Protein AF-0000000086530824 (afdb_homodimer)

Solvent-accessible surface area (backbone atoms only — not comparable to full-atom values): 17251 Å² total; per-residue (Å²): 133,84,78,76,75,80,82,61,78,69,72,79,70,53,92,46,48,50,73,39,73,63,83,86,45,44,74,63,94,61,98,63,54,51,31,36,36,53,58,36,32,34,40,35,43,78,34,44,28,52,32,58,88,67,45,45,49,40,38,45,64,45,100,85,64,48,76,46,67,39,52,45,48,24,45,50,37,23,55,51,46,51,32,54,56,33,44,76,72,76,44,45,70,87,32,35,39,33,37,42,38,38,26,46,47,66,88,44,43,62,48,36,45,56,50,51,44,75,78,35,37,48,74,34,29,11,46,32,66,40,14,32,84,69,59,100,46,90,71,50,55,54,38,36,31,40,34,29,52,57,71,64,80,72,82,122,134,84,78,75,74,80,83,68,76,76,75,79,71,58,92,50,53,50,55,37,73,62,84,86,45,46,74,63,97,56,51,29,13,51,30,20,37,49,61,38,33,36,32,36,18,50,33,43,26,53,32,58,86,68,47,45,49,41,39,44,66,46,99,85,64,50,78,47,65,37,52,44,48,25,45,50,38,23,55,50,48,52,31,53,56,32,43,75,72,77,45,42,70,88,30,35,53,34,37,43,38,39,25,49,47,70,86,44,44,63,47,34,49,57,50,51,54,74,77,44,60,96,85,42,44,51,77,46,78,47,69,28,65,36,50,90,46,91,69,50,57,53,37,38,29,39,34,28,55,56,71,63,80,72,86,122

pLDDT: mean 90.28, std 18.05, range [28.86, 98.94]

Sequence (312 aa):
MRRMPPMNEKADSNANTSSAVVQGRAQPRGKFPHAKRAGDFLFVSGTSSRRPDNSFAGAEADAMGVLNADIRAQTRAVIENIQAILQSVGADLTDLVELSAFLVDMGDFKGYNEVYAEYFGYDGPTRTTVAVHQLPHPMLRIEIKAVAYKPLASLAMRRMPPMNEKADSNANTSSAVVQGRAQPRGKFPHAKRAGDFLFVSGTSSRRPDNSFAGAEADAMGVLNADIRAQTRAVIENIQAILQSVGADLTDLVELSAFLVDMGDFKGYNEVYAEYFGYDGPTRTTVAVHQLPHPMLRIEIKAVAYKPLASLA

InterPro domains:
  IPR006175 YjgF/YER057c/UK114 family [PF01042] (27-149)
  IPR006175 YjgF/YER057c/UK114 family [PTHR11803] (26-149)
  IPR035959 RutC-like superfamily [G3DSA:3.30.1330.40] (32-152)
  IPR035959 RutC-like superfamily [SSF55298] (24-151)

Nearest PDB structures (foldseek):
  6izh-assembly1_F  TM=9.872E-01  e=4.935E-23  Pseudomonas sp.
  6izh-assembly1_E  TM=9.696E-01  e=8.084E-20  Pseudomonas sp.
  3k0t-assembly1_B  TM=8.677E-01  e=1.424E-12  Pseudomonas syringae pv. tomato
  8qoq-assembly1_A  TM=8.670E-01  e=3.884E-12  Capra hircus
  3i7t-assembly1_A  TM=8.989E-01  e=6.831E-12  Mycobacterium tuberculosis H37Rv

Secondary structure (DSSP, 8-state):
--------------TTEEEEPPTTSPPPSSS--SEEEETTEEEEEEE-SB-TTS-BTTEEE-TTS-EEE-HHHHHHHHHHHHHHHHHHTT--GGGEEEEEEEES-GGGHHHHHHHHHHH--TTS-EEEEEE-S--SSTT-SEEEEEEEE-------/--------------TTEEEE--TTSPPPSSS--SEEEETTEEEEEEE-SB-TTS-BTTEEE-TTS-EEE-HHHHHHHHHHHHHHHHHHTT--GGGEEEEEEEES-GGGHHHHHHHHHHH--TTS-EEEEEE-SB-SSTT-SEEEEEEEE-------

Organism: NCBI:txid488447

Foldseek 3Di:
DDPDPPPPPPPPPPPFKDFAADPQAAGDPDPGGQWMGGAQKIKGPWFWQQGNVRDGFQWDADPVRDIGGDLLRGLLSRQVRNQNVQVRVPHGQQQWAEKEKEFQDCVSVVSNVVNVPVRDDPSGHHYHYDYDNDDPDNRTGMIMITMGGGHDPPPD/DDPPPDPPPPPPPPPFKDFDADPQAAGDPDPGGQWMGGAQKIWGPWFWQQGNVRDGFQWDQDPVRDIGGDLLRGLLSRQVSNQVVQVRVPHGQQQWAEKEKEFQDCVCVVSNVVNVCVRDDPSGHHYDYDYDNDDPDNRTGMIMITMGGGHDDPPD

Radius of gyration: 21.5 Å; Cα contacts (8 Å, |Δi|>4): 596; chains: 2; bounding box: 62×66×72 Å

Structure (mmCIF, N/CA/C/O backbone):
data_AF-0000000086530824-model_v1
#
loop_
_entity.id
_entity.type
_entity.pdbx_description
1 polymer 'RidA family protein'
#
loop_
_atom_site.group_PDB
_atom_site.id
_atom_site.type_symbol
_atom_site.label_atom_id
_atom_site.label_alt_id
_atom_site.label_comp_id
_atom_site.label_asym_id
_atom_site.label_entity_id
_atom_site.label_seq_id
_atom_site.pdbx_PDB_ins_code
_atom_site.Cartn_x
_atom_site.Cartn_y
_atom_site.Cartn_z
_atom_site.occupancy
_atom_site.B_iso_or_equiv
_atom_site.auth_seq_id
_atom_site.auth_comp_id
_atom_site.auth_asym_id
_atom_site.auth_atom_id
_atom_site.pdbx_PDB_model_num
ATOM 1 N N . MET A 1 1 ? -23.141 42.125 -28.094 1 29.83 1 MET A N 1
ATOM 2 C CA . MET A 1 1 ? -22.297 41.781 -26.953 1 29.83 1 MET A CA 1
ATOM 3 C C . MET A 1 1 ? -22.875 40.625 -26.188 1 29.83 1 MET A C 1
ATOM 5 O O . MET A 1 1 ? -23.922 40.719 -25.547 1 29.83 1 MET A O 1
ATOM 9 N N . ARG A 1 2 ? -22.812 39.344 -26.719 1 35 2 ARG A N 1
ATOM 10 C CA . ARG A 1 2 ? -23.5 38.156 -26.219 1 35 2 ARG A CA 1
ATOM 11 C C . ARG A 1 2 ? -23.016 37.781 -24.812 1 35 2 ARG A C 1
ATOM 13 O O . ARG A 1 2 ? -21.812 37.719 -24.562 1 35 2 ARG A O 1
ATOM 20 N N . ARG A 1 3 ? -23.859 38 -23.734 1 37.41 3 ARG A N 1
ATOM 21 C CA . ARG A 1 3 ? -23.641 37.688 -22.328 1 37.41 3 ARG A CA 1
ATOM 22 C C . ARG A 1 3 ? -23.25 36.219 -22.156 1 37.41 3 ARG A C 1
ATOM 24 O O . ARG A 1 3 ? -23.891 35.344 -22.703 1 37.41 3 ARG A O 1
ATOM 31 N N . MET A 1 4 ? -21.906 35.969 -21.891 1 39.03 4 MET A N 1
ATOM 32 C CA . MET A 1 4 ? -21.438 34.625 -21.562 1 39.03 4 MET A CA 1
ATOM 33 C C . MET A 1 4 ? -22.266 34.031 -20.438 1 39.03 4 MET A C 1
ATOM 35 O O . MET A 1 4 ? -22.594 34.688 -19.453 1 39.03 4 MET A O 1
ATOM 39 N N . PRO A 1 5 ? -23.016 32.906 -20.641 1 42.59 5 PRO A N 1
ATOM 40 C CA . PRO A 1 5 ? -23.828 32.312 -19.562 1 42.59 5 PRO A CA 1
ATOM 41 C C . PRO A 1 5 ? -23.047 32.125 -18.266 1 42.59 5 PRO A C 1
ATOM 43 O O . PRO A 1 5 ? -21.828 31.938 -18.312 1 42.59 5 PRO A O 1
ATOM 46 N N . PRO A 1 6 ? -23.516 32.562 -17.062 1 36.5 6 PRO A N 1
ATOM 47 C CA . PRO A 1 6 ? -22.797 32.375 -15.789 1 36.5 6 PRO A CA 1
ATOM 48 C C . PRO A 1 6 ? -22.391 30.906 -15.555 1 36.5 6 PRO A C 1
ATOM 50 O O . PRO A 1 6 ? -23.109 29.984 -15.953 1 36.5 6 PRO A O 1
ATOM 53 N N . MET A 1 7 ? -21.094 30.5 -15.719 1 36.69 7 MET A N 1
ATOM 54 C CA . MET A 1 7 ? -20.5 29.219 -15.383 1 36.69 7 MET A CA 1
ATOM 55 C C . MET A 1 7 ? -20.922 28.766 -13.977 1 36.69 7 MET A C 1
ATOM 57 O O . MET A 1 7 ? -20.078 28.672 -13.086 1 36.69 7 MET A O 1
ATOM 61 N N . ASN A 1 8 ? -22.031 29.266 -13.43 1 36.94 8 ASN A N 1
ATOM 62 C CA . ASN A 1 8 ? -22.375 28.984 -12.039 1 36.94 8 ASN A CA 1
ATOM 63 C C . ASN A 1 8 ? -22.578 27.484 -11.805 1 36.94 8 ASN A C 1
ATOM 65 O O . ASN A 1 8 ? -23.266 27.094 -10.852 1 36.94 8 ASN A O 1
ATOM 69 N N . GLU A 1 9 ? -22.547 26.594 -12.828 1 36.75 9 GLU A N 1
ATOM 70 C CA . GLU A 1 9 ? -23 25.312 -12.32 1 36.75 9 GLU A CA 1
ATOM 71 C C . GLU A 1 9 ? -22.234 24.906 -11.062 1 36.75 9 GLU A C 1
ATOM 73 O O . GLU A 1 9 ? -21.031 24.703 -11.109 1 36.75 9 GLU A O 1
ATOM 78 N N . LYS A 1 10 ? -22.656 25.312 -9.93 1 38.94 10 LYS A N 1
ATOM 79 C CA . LYS A 1 10 ? -22.234 24.781 -8.633 1 38.94 10 LYS A CA 1
ATOM 80 C C . LYS A 1 10 ? -22.109 23.25 -8.672 1 38.94 10 LYS A C 1
ATOM 82 O O . LYS A 1 10 ? -23.078 22.562 -8.969 1 38.94 10 LYS A O 1
ATOM 87 N N . ALA A 1 11 ? -21.094 22.656 -9.109 1 42.31 11 ALA A N 1
ATOM 88 C CA . ALA A 1 11 ? -20.844 21.234 -8.93 1 42.31 11 ALA A CA 1
ATOM 89 C C . ALA A 1 11 ? -21.438 20.734 -7.613 1 42.31 11 ALA A C 1
ATOM 91 O O . ALA A 1 11 ? -21.203 21.328 -6.555 1 42.31 11 ALA A O 1
ATOM 92 N N . ASP A 1 12 ? -22.562 20.203 -7.527 1 44.12 12 ASP A N 1
ATOM 93 C CA . ASP A 1 12 ? -23.25 19.547 -6.41 1 44.12 12 ASP A CA 1
ATOM 94 C C . ASP A 1 12 ? -22.25 18.797 -5.531 1 44.12 12 ASP A C 1
ATOM 96 O O . ASP A 1 12 ? -21.703 17.766 -5.949 1 44.12 12 ASP A O 1
ATOM 100 N N . SER A 1 13 ? -21.266 19.438 -4.828 1 52.66 13 SER A N 1
ATOM 101 C CA . SER A 1 13 ? -20.453 18.844 -3.781 1 52.66 13 SER A CA 1
ATOM 102 C C . SER A 1 13 ? -21.25 17.891 -2.918 1 52.66 13 SER A C 1
ATOM 104 O O . SER A 1 13 ? -22.312 18.25 -2.389 1 52.66 13 SER A O 1
ATOM 106 N N . ASN A 1 14 ? -21.359 16.594 -3.35 1 62.06 14 ASN A N 1
ATOM 107 C CA . ASN A 1 14 ? -21.922 15.57 -2.479 1 62.06 14 ASN A CA 1
ATOM 108 C C . ASN A 1 14 ? -21.484 15.773 -1.028 1 62.06 14 ASN A C 1
ATOM 110 O O . ASN A 1 14 ? -20.297 15.977 -0.751 1 62.06 14 ASN A O 1
ATOM 114 N N . ALA A 1 15 ? -22.422 16.172 -0.214 1 69.25 15 ALA A N 1
ATOM 115 C CA . ALA A 1 15 ? -22.266 16.562 1.187 1 69.25 15 ALA A CA 1
ATOM 116 C C . ALA A 1 15 ? -21.312 15.617 1.905 1 69.25 15 ALA A C 1
ATOM 118 O O . ALA A 1 15 ? -20.781 15.953 2.969 1 69.25 15 ALA A O 1
ATOM 119 N N . ASN A 1 16 ? -20.797 14.664 1.118 1 86.25 16 ASN A N 1
ATOM 120 C CA . ASN A 1 16 ? -19.984 13.68 1.822 1 86.25 16 ASN A CA 1
ATOM 121 C C . ASN A 1 16 ? -18.562 13.633 1.277 1 86.25 16 ASN A C 1
ATOM 123 O O . ASN A 1 16 ? -17.828 12.688 1.546 1 86.25 16 ASN A O 1
ATOM 127 N N . THR A 1 17 ? -18.297 14.703 0.427 1 93.12 17 THR A N 1
ATOM 128 C CA . THR A 1 17 ? -16.922 14.805 -0.036 1 93.12 17 THR A CA 1
ATOM 129 C C . THR A 1 17 ? -16.344 16.188 0.279 1 93.12 17 THR A C 1
ATOM 131 O O . THR A 1 17 ? -17.078 17.172 0.334 1 93.12 17 THR A O 1
ATOM 134 N N . SER A 1 18 ? -15.102 16.312 0.533 1 94.31 18 SER A N 1
ATOM 135 C CA . SER A 1 18 ? -14.359 17.562 0.702 1 94.31 18 SER A CA 1
ATOM 136 C C . SER A 1 18 ? -12.875 17.375 0.399 1 94.31 18 SER A C 1
ATOM 138 O O . SER A 1 18 ?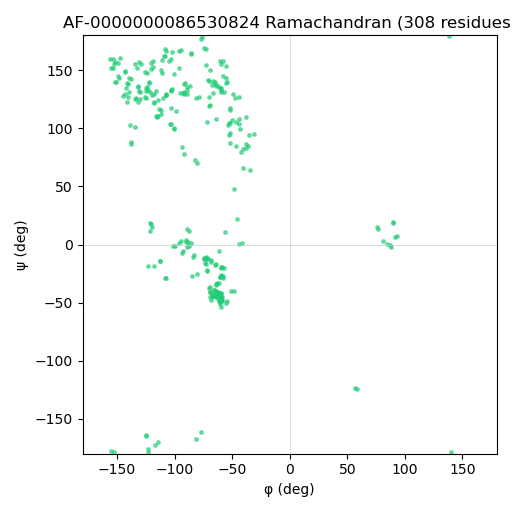 -12.359 16.25 0.475 1 94.31 18 SER A O 1
ATOM 140 N N . SER A 1 19 ? -12.219 18.391 -0.025 1 96.06 19 SER A N 1
ATOM 141 C CA . SER A 1 19 ? -10.789 18.359 -0.302 1 96.06 19 SER A CA 1
ATOM 142 C C . SER A 1 19 ? -10.039 19.391 0.558 1 96.06 19 SER A C 1
ATOM 144 O O . SER A 1 19 ? -10.633 20.359 1.022 1 96.06 19 SER A O 1
ATOM 146 N N . ALA A 1 20 ? -8.75 19.141 0.764 1 94.62 20 ALA A N 1
ATOM 147 C CA . ALA A 1 20 ? -7.957 20.031 1.6 1 94.62 20 ALA A CA 1
ATOM 148 C C . ALA A 1 20 ? -6.562 20.234 1.019 1 94.62 20 ALA A C 1
ATOM 150 O O . ALA A 1 20 ? -5.875 19.266 0.695 1 94.62 20 ALA A O 1
ATOM 151 N N . VAL A 1 21 ? -6.199 21.406 0.863 1 94.44 21 VAL A N 1
ATOM 152 C CA . VAL A 1 21 ? -4.809 21.828 0.729 1 94.44 21 VAL A CA 1
ATOM 153 C C . VAL A 1 21 ? -4.324 22.438 2.045 1 94.44 21 VAL A C 1
ATOM 155 O O . VAL A 1 21 ? -4.852 23.453 2.494 1 94.44 21 VAL A O 1
ATOM 158 N N . VAL A 1 22 ? -3.377 21.859 2.652 1 94.31 22 VAL A N 1
ATOM 159 C CA . VAL A 1 22 ? -3.068 22.125 4.055 1 94.31 22 VAL A CA 1
ATOM 160 C C . VAL A 1 22 ? -2.029 23.234 4.16 1 94.31 22 VAL A C 1
ATOM 162 O O . VAL A 1 22 ? -0.964 23.156 3.545 1 94.31 22 VAL A O 1
ATOM 165 N N . GLN A 1 23 ? -2.332 24.172 4.961 1 91 23 GLN A N 1
ATOM 166 C CA . GLN A 1 23 ? -1.404 25.281 5.199 1 91 23 GLN A CA 1
ATOM 167 C C . GLN A 1 23 ? -0.201 24.812 6.016 1 91 23 GLN A C 1
ATOM 169 O O . GLN A 1 23 ? -0.333 23.969 6.898 1 91 23 GLN A O 1
ATOM 174 N N . GLY A 1 24 ? 1.005 25.312 5.703 1 91.88 24 GLY A N 1
ATOM 175 C CA . GLY A 1 24 ? 2.203 24.969 6.457 1 91.88 24 GLY A CA 1
ATOM 176 C C . GLY A 1 24 ? 2.893 23.719 5.945 1 91.88 24 GLY A C 1
ATOM 177 O O . GLY A 1 24 ? 3.902 23.297 6.504 1 91.88 24 GLY A O 1
ATOM 178 N N . ARG A 1 25 ? 2.271 23.172 4.961 1 93.38 25 ARG A N 1
ATOM 179 C CA . ARG A 1 25 ? 2.906 22.047 4.277 1 93.38 25 ARG A CA 1
ATOM 180 C C . ARG A 1 25 ? 3.369 22.453 2.879 1 93.38 25 ARG A C 1
ATOM 182 O O . ARG A 1 25 ? 2.928 23.484 2.346 1 93.38 25 ARG A O 1
ATOM 189 N N . ALA A 1 26 ? 4.277 21.625 2.324 1 92.69 26 ALA A N 1
ATOM 190 C CA . ALA A 1 26 ? 4.699 21.906 0.952 1 92.69 26 ALA A CA 1
ATOM 191 C C . ALA A 1 26 ? 3.512 21.859 -0.004 1 92.69 26 ALA A C 1
ATOM 193 O O . ALA A 1 26 ? 2.711 20.922 0.03 1 92.69 26 ALA A O 1
ATOM 194 N N . GLN A 1 27 ? 3.396 22.812 -0.775 1 91.69 27 GLN A N 1
ATOM 195 C CA . GLN A 1 27 ? 2.34 22.828 -1.78 1 91.69 27 GLN A CA 1
ATOM 196 C C . GLN A 1 27 ? 2.506 21.672 -2.773 1 91.69 27 GLN A C 1
ATOM 198 O O . GLN A 1 27 ? 3.615 21.422 -3.244 1 91.69 27 GLN A O 1
ATOM 203 N N . PRO A 1 28 ? 1.441 21.031 -3.098 1 93.5 28 PRO A N 1
ATOM 204 C CA . PRO A 1 28 ? 1.562 19.969 -4.102 1 93.5 28 PRO A CA 1
ATOM 205 C C . PRO A 1 28 ? 2.139 20.484 -5.422 1 93.5 28 PRO A C 1
ATOM 207 O O . PRO A 1 28 ? 1.862 21.609 -5.832 1 93.5 28 PRO A O 1
ATOM 210 N N . ARG A 1 29 ? 2.932 19.609 -6.047 1 91 29 ARG A N 1
ATOM 211 C CA . ARG A 1 29 ? 3.5 19.922 -7.352 1 91 29 ARG A CA 1
ATOM 212 C C . ARG A 1 29 ? 2.498 19.641 -8.469 1 91 29 ARG A C 1
ATOM 214 O O . ARG A 1 29 ? 2.68 18.703 -9.25 1 91 29 ARG A O 1
ATOM 221 N N . GLY A 1 30 ? 1.472 20.359 -8.703 1 93.31 30 GLY A N 1
ATOM 222 C CA . GLY A 1 30 ? 0.339 20.266 -9.609 1 93.31 30 GLY A CA 1
ATOM 223 C C . GLY A 1 30 ? -0.978 20.656 -8.961 1 93.31 30 GLY A C 1
ATOM 224 O O . GLY A 1 30 ? -1.009 21.062 -7.801 1 93.31 30 GLY A O 1
ATOM 225 N N . LYS A 1 31 ? -2.059 20.625 -9.641 1 96.38 31 LYS A N 1
ATOM 226 C CA . LYS A 1 31 ? -3.375 21.047 -9.156 1 96.38 31 LYS A CA 1
ATOM 227 C C . LYS A 1 31 ? -4.137 19.859 -8.562 1 96.38 31 LYS A C 1
ATOM 229 O O . LYS A 1 31 ? -5.051 19.328 -9.195 1 96.38 31 LYS A O 1
ATOM 234 N N . PHE A 1 32 ? -3.807 19.484 -7.402 1 97.62 32 PHE A N 1
ATOM 235 C CA . PHE A 1 32 ? -4.477 18.453 -6.629 1 97.62 32 PHE A CA 1
ATOM 236 C C . PHE A 1 32 ? -4.41 18.766 -5.137 1 97.62 32 PHE A C 1
ATOM 238 O O . PHE A 1 32 ? -3.57 19.547 -4.699 1 97.62 32 PHE A O 1
ATOM 245 N N . PRO A 1 33 ? -5.277 18.172 -4.355 1 98.44 33 PRO A N 1
ATOM 246 C CA . PRO A 1 33 ? -5.266 18.406 -2.91 1 98.44 33 PRO A CA 1
ATOM 247 C C . PRO A 1 33 ? -4.293 17.5 -2.172 1 98.44 33 PRO A C 1
ATOM 249 O O . PRO A 1 33 ? -3.852 16.484 -2.723 1 98.44 33 PRO A O 1
ATOM 252 N N . HIS A 1 34 ? -3.963 17.828 -0.962 1 98.56 34 HIS A N 1
ATOM 253 C CA . HIS A 1 34 ? -3.23 16.938 -0.074 1 98.56 34 HIS A CA 1
ATOM 254 C C . HIS A 1 34 ? -4.09 15.75 0.344 1 98.56 34 HIS A C 1
ATOM 256 O O . HIS A 1 34 ? -3.598 14.617 0.432 1 98.56 34 HIS A O 1
ATOM 262 N N . ALA A 1 35 ? -5.379 16.047 0.623 1 98.56 35 ALA A N 1
ATOM 263 C CA . ALA A 1 35 ? -6.297 15.016 1.089 1 98.56 35 ALA A CA 1
ATOM 264 C C . ALA A 1 35 ? -7.695 15.227 0.523 1 98.56 35 ALA A C 1
ATOM 266 O O . ALA A 1 35 ? -8.102 16.359 0.269 1 98.56 35 ALA A O 1
ATOM 267 N N . LYS A 1 36 ? -8.43 14.148 0.292 1 98.38 36 LYS A N 1
ATOM 268 C CA . LYS A 1 36 ? -9.828 14.148 -0.135 1 98.38 36 LYS A CA 1
ATOM 269 C C . LYS A 1 36 ? -10.672 13.227 0.744 1 98.38 36 LYS A C 1
ATOM 271 O O . LYS A 1 36 ? -10.32 12.062 0.938 1 98.38 36 LYS A O 1
ATOM 276 N N . ARG A 1 37 ? -11.719 13.773 1.301 1 97.5 37 ARG A N 1
ATOM 277 C CA . ARG A 1 37 ? -12.688 12.953 2.021 1 97.5 37 ARG A CA 1
ATOM 278 C C . ARG A 1 37 ? -13.773 12.438 1.083 1 97.5 37 ARG A C 1
ATOM 280 O O . ARG A 1 37 ? -14.281 13.18 0.237 1 97.5 37 ARG A O 1
ATOM 287 N N . ALA A 1 38 ? -14.094 11.242 1.185 1 96.88 38 ALA A N 1
ATOM 288 C CA . ALA A 1 38 ? -15.25 10.609 0.557 1 96.88 38 ALA A CA 1
ATOM 289 C C . ALA A 1 38 ? -15.992 9.711 1.547 1 96.88 38 ALA A C 1
ATOM 291 O O . ALA A 1 38 ? -15.57 8.578 1.799 1 96.88 38 ALA A O 1
ATOM 292 N N . GLY A 1 39 ? -17.047 10.258 2.021 1 95.38 39 GLY A N 1
ATOM 293 C CA . GLY A 1 39 ? -17.719 9.547 3.109 1 95.38 39 GLY A CA 1
ATOM 294 C C . GLY A 1 39 ? -16.812 9.328 4.309 1 95.38 39 GLY A C 1
ATOM 295 O O . GLY A 1 39 ? -16.219 10.281 4.824 1 95.38 39 GLY A O 1
ATOM 296 N N . ASP A 1 40 ? -16.688 8.039 4.691 1 96 40 ASP A N 1
AT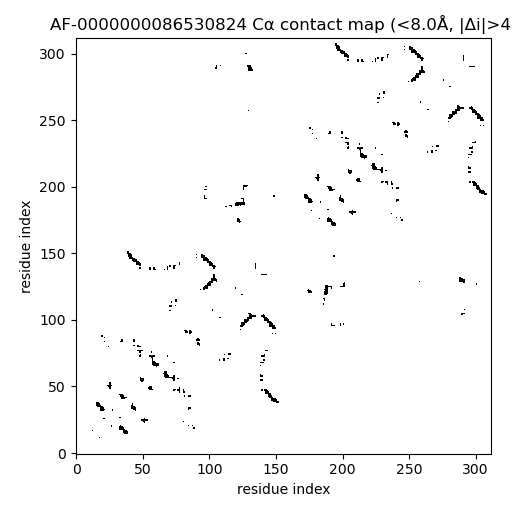OM 297 C CA . ASP A 1 40 ? -15.938 7.688 5.898 1 96 40 ASP A CA 1
ATOM 298 C C . ASP A 1 40 ? -14.445 7.547 5.605 1 96 40 ASP A C 1
ATOM 300 O O . ASP A 1 40 ? -13.648 7.312 6.516 1 96 40 ASP A O 1
ATOM 304 N N . PHE A 1 41 ? -14.086 7.777 4.359 1 98 41 PHE A N 1
ATOM 305 C CA . PHE A 1 41 ? -12.695 7.551 3.98 1 98 41 PHE A CA 1
ATOM 306 C C . PHE A 1 41 ? -12 8.867 3.672 1 98 41 PHE A C 1
ATOM 308 O O . PHE A 1 41 ? -12.641 9.828 3.24 1 98 41 PHE A O 1
ATOM 315 N N . LEU A 1 42 ? -10.766 8.938 3.953 1 98.38 42 LEU A N 1
ATOM 316 C CA . LEU A 1 42 ? -9.844 10 3.557 1 98.38 42 LEU A CA 1
ATOM 317 C C . LEU A 1 42 ? -8.727 9.445 2.674 1 98.38 42 LEU A C 1
ATOM 319 O O . LEU A 1 42 ? -8.094 8.445 3.018 1 98.38 42 LEU A O 1
ATOM 323 N N . PHE A 1 43 ? -8.508 10.047 1.586 1 98.81 43 PHE A N 1
ATOM 324 C CA . PHE A 1 43 ? -7.434 9.711 0.663 1 98.81 43 PHE A CA 1
ATOM 325 C C . PHE A 1 43 ? -6.34 10.766 0.695 1 98.81 43 PHE A C 1
ATOM 327 O O . PHE A 1 43 ? -6.617 11.961 0.587 1 98.81 43 PHE A O 1
ATOM 334 N N . VAL A 1 44 ? -5.109 10.328 0.875 1 98.81 44 VAL A N 1
ATOM 335 C CA . VAL A 1 44 ? -3.971 11.234 0.974 1 98.81 44 VAL A CA 1
ATOM 336 C C . VAL A 1 44 ? -3.094 11.102 -0.269 1 98.81 44 VAL A C 1
ATOM 338 O O . VAL A 1 44 ? -2.703 9.992 -0.644 1 98.81 44 VAL A O 1
ATOM 341 N N . SER A 1 45 ? -2.836 12.164 -0.9 1 98.81 45 SER A N 1
ATOM 342 C CA . SE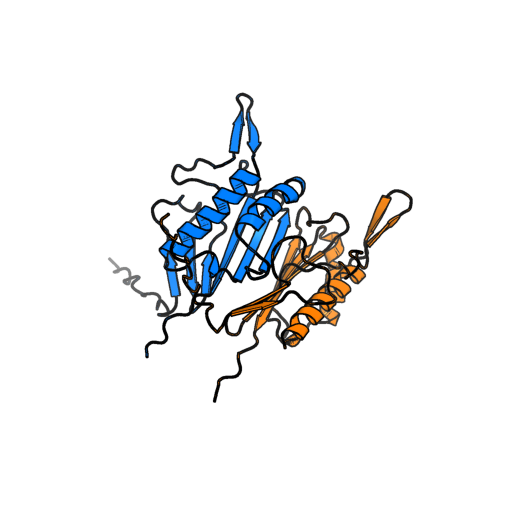R A 1 45 ? -1.983 12.18 -2.086 1 98.81 45 SER A CA 1
ATOM 343 C C . SER A 1 45 ? -0.587 11.656 -1.77 1 98.81 45 SER A C 1
ATOM 345 O O . SER A 1 45 ? -0.166 11.656 -0.611 1 98.81 45 SER A O 1
ATOM 347 N N . GLY A 1 46 ? 0.105 11.125 -2.871 1 98.75 46 GLY A N 1
ATOM 348 C CA . GLY A 1 46 ? 1.516 10.836 -2.67 1 98.75 46 GLY A CA 1
ATOM 349 C C . GLY A 1 46 ? 2.254 11.938 -1.933 1 98.75 46 GLY A C 1
ATOM 350 O O . GLY A 1 46 ? 2.199 13.102 -2.33 1 98.75 46 GLY A O 1
ATOM 351 N N . THR A 1 47 ? 2.914 11.594 -0.898 1 98.62 47 THR A N 1
ATOM 352 C CA . THR A 1 47 ? 3.572 12.531 0.003 1 98.62 47 THR A CA 1
ATOM 353 C C . THR A 1 47 ? 5.059 12.211 0.129 1 98.62 47 THR A C 1
ATOM 355 O O . THR A 1 47 ? 5.438 11.047 0.247 1 98.62 47 THR A O 1
ATOM 358 N N . SER A 1 48 ? 5.852 13.227 0.074 1 98.44 48 SER A N 1
ATOM 359 C CA . SER A 1 48 ? 7.301 13.086 0.162 1 98.44 48 SER A CA 1
ATOM 360 C C . SER A 1 48 ? 7.852 13.781 1.399 1 98.44 48 SER A C 1
ATOM 362 O O . SER A 1 48 ? 7.09 14.227 2.26 1 98.44 48 SER A O 1
ATOM 364 N N . SER A 1 49 ? 9.227 13.828 1.448 1 98.56 49 SER A N 1
ATOM 365 C CA . SER A 1 49 ? 9.898 14.445 2.588 1 98.56 49 SER A CA 1
ATOM 366 C C . SER A 1 49 ? 10.07 15.945 2.381 1 98.56 49 SER A C 1
ATOM 368 O O . SER A 1 49 ? 10.82 16.594 3.115 1 98.56 49 SER A O 1
ATOM 370 N N . ARG A 1 50 ? 9.406 16.438 1.385 1 97.25 50 ARG A N 1
ATOM 371 C CA . ARG A 1 50 ? 9.531 17.859 1.082 1 97.25 50 ARG A CA 1
ATOM 372 C C . ARG A 1 50 ? 8.977 18.719 2.223 1 97.25 50 ARG A C 1
ATOM 374 O O . ARG A 1 50 ? 7.918 18.422 2.773 1 97.25 50 ARG A O 1
ATOM 381 N N . ARG A 1 51 ? 9.688 19.75 2.521 1 96.19 51 ARG A N 1
ATOM 382 C CA . ARG A 1 51 ? 9.328 20.688 3.584 1 96.19 51 ARG A CA 1
ATOM 383 C C . ARG A 1 51 ? 8.547 21.875 3.027 1 96.19 51 ARG A C 1
ATOM 385 O O . ARG A 1 51 ? 8.508 22.078 1.812 1 96.19 51 ARG A O 1
ATOM 392 N N . PRO A 1 52 ? 8 22.578 3.928 1 94.69 52 PRO A N 1
ATOM 393 C CA . PRO A 1 52 ? 7.254 23.75 3.461 1 94.69 52 PRO A CA 1
ATOM 394 C C . PRO A 1 52 ? 8.117 24.719 2.65 1 94.69 52 PRO A C 1
ATOM 396 O O . PRO A 1 52 ? 7.609 25.406 1.761 1 94.69 52 PRO A O 1
ATOM 399 N N . ASP A 1 53 ? 9.383 24.797 2.877 1 94.81 53 ASP A N 1
ATOM 400 C CA . ASP A 1 53 ? 10.273 25.703 2.15 1 94.81 53 ASP A CA 1
ATOM 401 C C . ASP A 1 53 ? 10.812 25.031 0.884 1 94.81 53 ASP A C 1
ATOM 403 O O . ASP A 1 53 ? 11.734 25.562 0.251 1 94.81 53 ASP A O 1
ATOM 407 N N . ASN A 1 54 ? 10.367 23.797 0.642 1 93.75 54 ASN A N 1
ATOM 408 C CA . ASN A 1 54 ? 10.625 23.031 -0.569 1 93.75 54 ASN A CA 1
ATOM 409 C C . ASN A 1 54 ? 11.969 22.312 -0.504 1 93.75 54 ASN A C 1
ATOM 411 O O . ASN A 1 54 ? 12.391 21.688 -1.472 1 93.75 54 ASN A O 1
ATOM 415 N N . SER A 1 55 ? 12.633 22.5 0.63 1 95.06 55 SER A N 1
ATOM 416 C CA . SER A 1 55 ? 13.766 21.609 0.847 1 95.06 55 SER A CA 1
ATOM 417 C C . SER A 1 55 ? 13.289 20.188 1.181 1 95.06 55 SER A C 1
ATOM 419 O O . SER A 1 55 ? 12.094 19.969 1.385 1 95.06 55 SER A O 1
ATOM 421 N N . PHE A 1 56 ? 14.234 19.266 1.161 1 96.62 56 PHE A N 1
ATOM 422 C CA . PHE A 1 56 ? 13.875 17.875 1.412 1 96.62 56 PHE A CA 1
ATOM 423 C C . PHE A 1 56 ? 14.578 17.359 2.658 1 96.62 56 PHE A C 1
ATOM 425 O O . PHE A 1 56 ? 15.812 17.391 2.748 1 96.62 56 PHE A O 1
ATOM 432 N N . ALA A 1 57 ? 13.812 16.891 3.6 1 97.88 57 ALA A N 1
ATOM 433 C CA . ALA A 1 57 ? 14.406 16.219 4.758 1 97.88 57 ALA A CA 1
ATOM 434 C C . ALA A 1 57 ? 15.188 14.984 4.336 1 97.88 57 ALA A C 1
ATOM 436 O O . ALA A 1 57 ? 14.727 14.203 3.498 1 97.88 57 ALA A O 1
ATOM 437 N N . GLY A 1 58 ? 16.359 14.828 4.863 1 97.62 58 GLY A N 1
ATOM 438 C CA . GLY A 1 58 ? 17.156 13.625 4.625 1 97.62 58 GLY A CA 1
ATOM 439 C C . GLY A 1 58 ? 17.812 13.609 3.26 1 97.62 58 GLY A C 1
ATOM 440 O O . GLY A 1 58 ? 18.156 12.547 2.744 1 97.62 58 GLY A O 1
ATOM 441 N N . ALA A 1 59 ? 17.828 14.68 2.613 1 95.56 59 ALA A N 1
ATOM 442 C CA . ALA A 1 59 ? 18.484 14.758 1.312 1 95.56 59 ALA A CA 1
ATOM 443 C C . ALA A 1 59 ? 19.359 16 1.215 1 95.56 59 ALA A C 1
ATOM 445 O O . ALA A 1 59 ? 18.906 17.109 1.496 1 95.56 59 ALA A O 1
ATOM 446 N N . GLU A 1 60 ? 20.578 15.773 0.874 1 91 60 GLU A N 1
ATOM 447 C CA . GLU A 1 60 ? 21.516 16.859 0.632 1 91 60 GLU A CA 1
ATOM 448 C C . GLU A 1 60 ? 22.438 16.547 -0.54 1 91 60 GLU A C 1
ATOM 450 O O . GLU A 1 60 ? 22.766 15.383 -0.787 1 91 60 GLU A O 1
ATOM 455 N N . ALA A 1 61 ? 22.641 17.547 -1.299 1 85 61 ALA A N 1
ATOM 456 C CA . ALA A 1 61 ? 23.672 17.406 -2.324 1 85 61 ALA A CA 1
ATOM 457 C C . ALA A 1 61 ? 25.016 17.906 -1.824 1 85 61 ALA A C 1
ATOM 459 O O . ALA A 1 61 ? 25.094 18.953 -1.181 1 85 61 ALA A O 1
ATOM 460 N N . ASP A 1 62 ? 25.984 17.031 -2.035 1 82.69 62 ASP A N 1
ATOM 461 C CA . ASP A 1 62 ? 27.297 17.5 -1.61 1 82.69 62 ASP A CA 1
ATOM 462 C C . ASP A 1 62 ? 27.859 18.516 -2.604 1 82.69 62 ASP A C 1
ATOM 464 O O . ASP A 1 62 ? 27.188 18.906 -3.557 1 82.69 62 ASP A O 1
ATOM 468 N N . ALA A 1 63 ? 29.062 19 -2.246 1 86.19 63 ALA A N 1
ATOM 469 C CA . ALA A 1 63 ? 29.688 20.047 -3.027 1 86.19 63 ALA A CA 1
ATOM 470 C C . ALA A 1 63 ? 29.906 19.609 -4.473 1 86.19 63 ALA A C 1
ATOM 472 O O . ALA A 1 63 ? 30.031 20.453 -5.371 1 86.19 63 ALA A O 1
ATOM 473 N N . MET A 1 64 ? 29.891 18.312 -4.75 1 89.5 64 MET A N 1
ATOM 474 C CA . MET A 1 64 ? 30.125 17.766 -6.086 1 89.5 64 MET A CA 1
ATOM 475 C C . MET A 1 64 ? 28.812 17.375 -6.758 1 89.5 64 MET A C 1
ATOM 477 O O . MET A 1 64 ? 28.812 16.859 -7.875 1 89.5 64 MET A O 1
ATOM 481 N N . GLY A 1 65 ? 27.734 17.531 -6.109 1 82.75 65 GLY A N 1
ATOM 482 C CA . GLY A 1 65 ? 26.422 17.266 -6.699 1 82.75 65 GLY A CA 1
ATOM 483 C C . GLY A 1 65 ? 25.938 15.844 -6.438 1 82.75 65 GLY A C 1
ATOM 484 O O . GLY A 1 65 ? 24.938 15.414 -7.023 1 82.75 65 GLY A O 1
ATOM 485 N N . VAL A 1 66 ? 26.734 15.172 -5.598 1 83.75 66 VAL A N 1
ATOM 486 C CA . VAL A 1 66 ? 26.344 13.805 -5.277 1 83.75 66 VAL A CA 1
ATOM 487 C C . VAL A 1 66 ? 25.266 13.812 -4.191 1 83.75 66 VAL A C 1
ATOM 489 O O . VAL A 1 66 ? 25.422 14.453 -3.15 1 83.75 66 VAL A O 1
ATOM 492 N N . LEU A 1 67 ? 24.156 13.125 -4.547 1 85.5 67 LEU A N 1
ATOM 493 C CA . LEU A 1 67 ? 23.047 13.055 -3.602 1 85.5 67 LEU A CA 1
ATOM 494 C C . LEU A 1 67 ? 23.406 12.203 -2.393 1 85.5 67 LEU A C 1
ATOM 496 O O . LEU A 1 67 ? 23.875 11.07 -2.547 1 85.5 67 LEU A O 1
ATOM 500 N N . ASN A 1 68 ? 23.344 12.828 -1.268 1 90.94 68 ASN A N 1
ATOM 501 C CA . ASN A 1 68 ? 23.344 12.094 -0.004 1 90.94 68 ASN A CA 1
ATOM 502 C C . ASN A 1 68 ? 21.938 11.977 0.572 1 90.94 68 ASN A C 1
ATOM 504 O O . ASN A 1 68 ? 21.406 12.945 1.122 1 90.94 68 ASN A O 1
ATOM 508 N N . ALA A 1 69 ? 21.406 10.828 0.343 1 94.19 69 ALA A N 1
ATOM 509 C CA . ALA A 1 69 ? 20.047 10.602 0.8 1 94.19 69 ALA A CA 1
ATOM 510 C C . ALA A 1 69 ? 20.016 9.656 1.995 1 94.19 69 ALA A C 1
ATOM 512 O O . ALA A 1 69 ? 20.672 8.609 1.987 1 94.19 69 ALA A O 1
ATOM 513 N N . ASP A 1 70 ? 19.359 10.031 3.033 1 97.62 70 ASP A N 1
ATOM 514 C CA . ASP A 1 70 ? 19.125 9.242 4.238 1 97.62 70 ASP A CA 1
ATOM 515 C C . ASP A 1 70 ? 17.703 8.703 4.277 1 97.62 70 ASP A C 1
ATOM 517 O O . ASP A 1 70 ? 16.766 9.414 4.641 1 97.62 70 ASP A O 1
ATOM 521 N N . ILE A 1 71 ? 17.531 7.383 3.969 1 98.62 71 ILE A N 1
ATOM 522 C CA . ILE A 1 71 ? 16.219 6.762 3.848 1 98.62 71 ILE A CA 1
ATOM 523 C C . ILE A 1 71 ? 15.492 6.812 5.195 1 98.62 71 ILE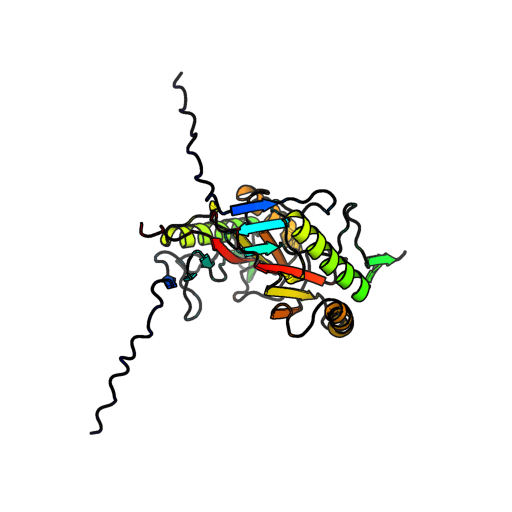 A C 1
ATOM 525 O O . ILE A 1 71 ? 14.273 6.953 5.246 1 98.62 71 ILE A O 1
ATOM 529 N N . ARG A 1 72 ? 16.188 6.723 6.273 1 98.81 72 ARG A N 1
ATOM 530 C CA . ARG A 1 72 ? 15.555 6.773 7.594 1 98.81 72 ARG A CA 1
ATOM 531 C C . ARG A 1 72 ? 14.977 8.156 7.871 1 98.81 72 ARG A C 1
ATOM 533 O O . ARG A 1 72 ? 13.828 8.273 8.32 1 98.81 72 ARG A O 1
ATOM 540 N N . ALA A 1 73 ? 15.766 9.125 7.543 1 98.81 73 ALA A N 1
ATOM 541 C CA . ALA A 1 73 ? 15.297 10.5 7.727 1 98.81 73 ALA A CA 1
ATOM 542 C C . ALA A 1 73 ? 14.125 10.805 6.801 1 98.81 73 ALA A C 1
ATOM 544 O O . ALA A 1 73 ? 13.141 11.43 7.215 1 98.81 73 ALA A O 1
ATOM 545 N N . GLN A 1 74 ? 14.227 10.406 5.559 1 98.81 74 GLN A N 1
ATOM 546 C CA . GLN A 1 74 ? 13.133 10.664 4.621 1 98.81 74 GLN A CA 1
ATOM 547 C C . GLN A 1 74 ? 11.867 9.93 5.035 1 98.81 74 GLN A C 1
ATOM 549 O O . GLN A 1 74 ? 10.773 10.484 4.977 1 98.81 74 GLN A O 1
ATOM 554 N N . THR A 1 75 ? 12 8.672 5.469 1 98.88 75 THR A N 1
ATOM 555 C CA . THR A 1 75 ? 10.836 7.902 5.891 1 98.88 75 THR A CA 1
ATOM 556 C C . THR A 1 75 ? 10.125 8.586 7.055 1 98.88 75 THR A C 1
ATOM 558 O O . THR A 1 75 ? 8.906 8.758 7.035 1 98.88 75 THR A O 1
ATOM 561 N N . ARG A 1 76 ? 10.898 9.023 8.039 1 98.88 76 ARG A N 1
ATOM 562 C CA . ARG A 1 76 ? 10.328 9.711 9.195 1 98.88 76 ARG A CA 1
ATOM 563 C C . ARG A 1 76 ? 9.578 10.969 8.773 1 98.88 76 ARG A C 1
ATOM 565 O O . ARG A 1 76 ? 8.438 11.188 9.195 1 98.88 76 ARG A O 1
ATOM 572 N N . ALA A 1 77 ? 10.195 11.703 7.93 1 98.75 77 ALA A N 1
ATOM 573 C CA . ALA A 1 77 ? 9.586 12.945 7.469 1 98.75 77 ALA A CA 1
ATOM 574 C C . ALA A 1 77 ? 8.297 12.672 6.703 1 98.75 77 ALA A C 1
ATOM 576 O O . ALA A 1 77 ? 7.305 13.391 6.867 1 98.75 77 ALA A O 1
ATOM 577 N N . VAL A 1 78 ? 8.258 11.695 5.793 1 98.88 78 VAL A N 1
ATOM 578 C CA . VAL A 1 78 ? 7.078 11.367 4.996 1 98.88 78 VAL A CA 1
ATOM 579 C C . VAL A 1 78 ? 5.926 10.984 5.922 1 98.88 78 VAL A C 1
ATOM 581 O O . VAL A 1 78 ? 4.801 11.469 5.75 1 98.88 78 VAL A O 1
ATOM 584 N N . ILE A 1 79 ? 6.203 10.102 6.922 1 98.88 79 ILE A N 1
ATOM 585 C CA . ILE A 1 79 ? 5.152 9.641 7.824 1 98.88 79 ILE A CA 1
ATOM 586 C C . ILE A 1 79 ? 4.645 10.82 8.664 1 98.88 79 ILE A C 1
ATOM 588 O O . ILE A 1 79 ? 3.438 10.977 8.852 1 98.88 79 ILE A O 1
ATOM 592 N N . GLU A 1 80 ? 5.516 11.688 9.102 1 98.75 80 GLU A N 1
ATOM 593 C CA . GLU A 1 80 ? 5.125 12.852 9.891 1 98.75 80 GLU A CA 1
ATOM 594 C C . GLU A 1 80 ? 4.348 13.859 9.047 1 98.75 80 GLU A C 1
ATOM 596 O O . GLU A 1 80 ? 3.436 14.516 9.539 1 98.75 80 GLU A O 1
ATOM 601 N N . ASN A 1 81 ? 4.73 14.008 7.785 1 98.62 81 ASN A N 1
ATOM 602 C CA . ASN A 1 81 ? 3.951 14.852 6.883 1 98.62 81 ASN A CA 1
ATOM 603 C C . ASN A 1 81 ? 2.539 14.305 6.691 1 98.62 81 ASN A C 1
ATOM 605 O O . ASN A 1 81 ? 1.569 15.07 6.695 1 98.62 81 ASN A O 1
ATOM 609 N N . ILE A 1 82 ? 2.416 13.016 6.488 1 98.75 82 ILE A N 1
ATOM 610 C CA . ILE A 1 82 ? 1.108 12.375 6.359 1 98.75 82 ILE A CA 1
ATOM 611 C C . ILE A 1 82 ? 0.299 12.602 7.637 1 98.75 82 ILE A C 1
ATOM 613 O O . ILE A 1 82 ? -0.895 12.906 7.574 1 98.75 82 ILE A O 1
ATOM 617 N N . GLN A 1 83 ? 0.953 12.484 8.781 1 98.75 83 GLN A N 1
ATOM 618 C CA . GLN A 1 83 ? 0.29 12.727 10.062 1 98.75 83 GLN A CA 1
ATOM 619 C C . GLN A 1 83 ? -0.274 14.141 10.133 1 98.75 83 GLN A C 1
ATOM 621 O O . GLN A 1 83 ? -1.437 14.336 10.492 1 98.75 83 GLN A O 1
ATOM 626 N N . ALA A 1 84 ? 0.558 15.102 9.773 1 98.44 84 ALA A N 1
ATOM 627 C CA . ALA A 1 84 ? 0.129 16.5 9.812 1 98.44 84 ALA A CA 1
ATOM 628 C C . ALA A 1 84 ? -1.048 16.734 8.867 1 98.44 84 ALA A C 1
ATOM 630 O O . ALA A 1 84 ? -1.986 17.453 9.203 1 98.44 84 ALA A O 1
ATOM 631 N N . ILE A 1 85 ? -1.017 16.156 7.68 1 98.31 85 ILE A N 1
ATOM 632 C CA . ILE A 1 85 ? -2.105 16.266 6.715 1 98.31 85 ILE A CA 1
ATOM 633 C C . ILE A 1 85 ? -3.385 15.68 7.309 1 98.31 85 ILE A C 1
ATOM 635 O O . ILE A 1 85 ? -4.441 16.312 7.266 1 98.31 85 ILE A O 1
ATOM 639 N N . LEU A 1 86 ? -3.307 14.484 7.852 1 98.5 86 LEU A N 1
ATOM 640 C CA . LEU A 1 86 ? -4.465 13.836 8.453 1 98.5 86 LEU A CA 1
ATOM 641 C C . LEU A 1 86 ? -5.031 14.672 9.594 1 98.5 86 LEU A C 1
ATOM 643 O O . LEU A 1 86 ? -6.25 14.852 9.695 1 98.5 86 LEU A O 1
ATOM 647 N N . GLN A 1 87 ? -4.172 15.164 10.43 1 98.25 87 GLN A N 1
ATOM 648 C CA . GLN A 1 87 ? -4.598 15.953 11.578 1 98.25 87 GLN A CA 1
ATOM 649 C C . GLN A 1 87 ? -5.328 17.219 11.133 1 98.25 87 GLN A C 1
ATOM 651 O O . GLN A 1 87 ? -6.258 17.672 11.805 1 98.25 87 GLN A O 1
ATOM 656 N N . SER A 1 88 ? -4.977 17.797 10.055 1 97.31 88 SER A N 1
ATOM 657 C CA . SER A 1 88 ? -5.609 19 9.539 1 97.31 88 SER A CA 1
ATOM 658 C C . SER A 1 88 ? -7.059 18.75 9.148 1 97.31 88 SER A C 1
ATOM 660 O O . SER A 1 88 ? -7.844 19.688 9 1 97.31 88 SER A O 1
ATOM 662 N N . VAL A 1 89 ? -7.402 17.516 8.984 1 96.38 89 VAL A N 1
ATOM 663 C CA . VAL A 1 89 ? -8.766 17.188 8.586 1 96.38 89 VAL A CA 1
ATOM 664 C C . VAL A 1 89 ? -9.414 16.297 9.641 1 96.38 89 VAL A C 1
ATOM 666 O O . VAL A 1 89 ? -10.336 15.539 9.336 1 96.38 89 VAL A O 1
ATOM 669 N N . GLY A 1 90 ? -8.859 16.266 10.805 1 96.25 90 GLY A N 1
ATOM 670 C CA . GLY A 1 90 ? -9.508 15.672 11.969 1 96.25 90 GLY A CA 1
ATOM 671 C C . GLY A 1 90 ? -9.195 14.203 12.125 1 96.25 90 GLY A C 1
ATOM 672 O O . GLY A 1 90 ? -9.938 13.469 12.781 1 96.25 90 GLY A O 1
ATOM 673 N N . ALA A 1 91 ? -8.172 13.727 11.523 1 97.75 91 ALA A N 1
ATOM 674 C CA . ALA A 1 91 ? -7.738 12.336 11.641 1 97.75 91 ALA A CA 1
ATOM 675 C C . ALA A 1 91 ? -6.297 12.25 12.133 1 97.75 91 ALA A C 1
ATOM 677 O O . ALA A 1 91 ? -5.711 13.258 12.547 1 97.75 91 ALA A O 1
ATOM 678 N N . ASP A 1 92 ? -5.793 11 12.25 1 98.56 92 ASP A N 1
ATOM 679 C CA . ASP A 1 92 ? -4.422 10.766 12.688 1 98.56 92 ASP A CA 1
ATOM 680 C C . ASP A 1 92 ? -3.887 9.453 12.125 1 98.56 92 ASP A C 1
ATOM 682 O O . ASP A 1 92 ? -4.578 8.766 11.367 1 98.56 92 ASP A O 1
ATOM 686 N N . LEU A 1 93 ? -2.645 9.102 12.484 1 98.75 93 LEU A N 1
ATOM 687 C CA . LEU A 1 93 ? -2.014 7.895 11.969 1 98.75 93 LEU A CA 1
ATOM 688 C C . LEU A 1 93 ? -2.814 6.656 12.359 1 98.75 93 LEU A C 1
ATOM 690 O O . LEU A 1 93 ? -2.855 5.676 11.609 1 98.75 93 LEU A O 1
ATOM 694 N N . THR A 1 94 ? -3.514 6.699 13.453 1 98 94 THR A N 1
ATOM 695 C CA . THR A 1 94 ? -4.25 5.543 13.961 1 98 94 THR A CA 1
ATOM 696 C C . THR A 1 94 ? -5.469 5.258 13.086 1 98 94 THR A C 1
ATOM 698 O O . THR A 1 94 ? -6.074 4.191 13.188 1 98 94 THR A O 1
ATOM 701 N N . ASP A 1 95 ? -5.805 6.156 12.227 1 98.25 95 ASP A N 1
ATOM 702 C CA . ASP A 1 95 ? -6.969 5.996 11.359 1 98.25 95 ASP A CA 1
ATOM 703 C C . ASP A 1 95 ? -6.57 5.387 10.016 1 98.25 95 ASP A C 1
ATOM 705 O O . ASP A 1 95 ? -7.434 5.051 9.203 1 98.25 95 ASP A O 1
ATOM 709 N N . LEU A 1 96 ? -5.289 5.23 9.758 1 98.81 96 LEU A N 1
ATOM 710 C CA . LEU A 1 96 ? -4.836 4.676 8.484 1 98.81 96 LEU A CA 1
ATOM 711 C C . LEU A 1 96 ? -5.25 3.217 8.352 1 98.81 96 LEU A C 1
ATOM 713 O O . LEU A 1 96 ? -5.156 2.447 9.305 1 98.81 96 LEU A O 1
ATOM 717 N N . VAL A 1 97 ? -5.656 2.879 7.09 1 98.75 97 VAL A N 1
ATOM 718 C CA . VAL A 1 97 ? -6.07 1.5 6.855 1 98.75 97 VAL A CA 1
ATOM 719 C C . VAL A 1 97 ? -5.234 0.893 5.73 1 98.75 97 VAL A C 1
ATOM 721 O O . VAL A 1 97 ? -5.172 -0.33 5.582 1 98.75 97 VAL A O 1
ATOM 724 N N . GLU A 1 98 ? -4.613 1.717 4.953 1 98.75 98 GLU A N 1
ATOM 725 C CA . GLU A 1 98 ? -3.764 1.244 3.863 1 98.75 98 GLU A CA 1
ATOM 726 C C . GLU A 1 98 ? -2.654 2.246 3.555 1 98.75 98 GLU A C 1
ATOM 728 O O . GLU A 1 98 ? -2.891 3.455 3.541 1 98.75 98 GLU A O 1
ATOM 733 N N . LEU A 1 99 ? -1.463 1.745 3.283 1 98.81 99 LEU A N 1
ATOM 734 C CA . LEU A 1 99 ? -0.343 2.539 2.787 1 98.81 99 LEU A CA 1
ATOM 735 C C . LEU A 1 99 ? 0.308 1.865 1.584 1 98.81 99 LEU A C 1
ATOM 737 O O . LEU A 1 99 ? 0.508 0.649 1.58 1 98.81 99 LEU A O 1
ATOM 741 N N . SER A 1 100 ? 0.608 2.582 0.591 1 98.81 100 SER A N 1
ATOM 742 C CA . SER A 1 100 ? 1.482 2.178 -0.504 1 98.81 100 SER A CA 1
ATOM 743 C C . SER A 1 100 ? 2.785 2.969 -0.493 1 98.81 100 SER A C 1
ATOM 745 O O . SER A 1 100 ? 2.777 4.191 -0.664 1 98.81 100 SER A O 1
ATOM 747 N N . ALA A 1 101 ? 3.83 2.275 -0.287 1 98.88 101 ALA A N 1
ATOM 748 C CA . ALA A 1 101 ? 5.148 2.904 -0.266 1 98.88 101 ALA A CA 1
ATOM 749 C C . ALA A 1 101 ? 5.898 2.654 -1.571 1 98.88 101 ALA A C 1
ATOM 751 O O . ALA A 1 101 ? 5.969 1.518 -2.047 1 98.88 101 ALA A O 1
ATOM 752 N N . PHE A 1 102 ? 6.457 3.695 -2.082 1 98.88 102 PHE A N 1
ATOM 753 C CA . PHE A 1 102 ? 7.254 3.668 -3.305 1 98.88 102 PHE A CA 1
ATOM 754 C C . PHE A 1 102 ? 8.703 4.027 -3.014 1 98.88 102 PHE A C 1
ATOM 756 O O . PHE A 1 102 ? 9.008 5.176 -2.688 1 98.88 102 PHE A O 1
ATOM 763 N N . LEU A 1 103 ? 9.555 3.051 -3.113 1 98.81 103 LEU A N 1
ATOM 764 C CA . LEU A 1 103 ? 10.992 3.26 -3.014 1 98.81 103 LEU A CA 1
ATOM 765 C C . LEU A 1 103 ? 11.625 3.383 -4.398 1 98.81 103 LEU A C 1
ATOM 767 O O . LEU A 1 103 ? 11.109 2.822 -5.367 1 98.81 103 LEU A O 1
ATOM 771 N N . VAL A 1 104 ? 12.75 4.113 -4.496 1 97.88 104 VAL A N 1
ATOM 772 C CA . VAL A 1 104 ? 13.484 4.133 -5.758 1 97.88 104 VAL A CA 1
ATOM 773 C C . VAL A 1 104 ? 14.422 2.926 -5.828 1 97.88 104 VAL A C 1
ATOM 775 O O . VAL A 1 104 ? 14.711 2.424 -6.918 1 97.88 104 VAL A O 1
ATOM 778 N N . ASP A 1 105 ? 14.844 2.447 -4.676 1 97.12 105 ASP A N 1
ATOM 779 C CA . ASP A 1 105 ? 15.82 1.367 -4.551 1 97.12 105 ASP A CA 1
ATOM 780 C C . ASP A 1 105 ? 15.477 0.455 -3.375 1 97.12 105 ASP A C 1
ATOM 782 O O . ASP A 1 105 ? 15.336 0.921 -2.242 1 97.12 105 ASP A O 1
ATOM 786 N N . MET A 1 106 ? 15.438 -0.907 -3.615 1 97.81 106 MET A N 1
ATOM 787 C CA . MET A 1 106 ? 15.086 -1.845 -2.553 1 97.81 106 MET A CA 1
ATOM 788 C C . MET A 1 106 ? 16.234 -2.004 -1.567 1 97.81 106 MET A C 1
ATOM 790 O O . MET A 1 106 ? 16.062 -2.559 -0.481 1 97.81 106 MET A O 1
ATOM 794 N N . GLY A 1 107 ? 17.406 -1.496 -1.952 1 97.62 107 GLY A N 1
ATOM 795 C CA . GLY A 1 107 ? 18.484 -1.418 -0.988 1 97.62 107 GLY A CA 1
ATOM 796 C C . GLY A 1 107 ? 18.141 -0.578 0.228 1 97.62 107 GLY A C 1
ATOM 797 O O . GLY A 1 107 ? 18.781 -0.715 1.279 1 97.62 107 GLY A O 1
ATOM 798 N N . ASP A 1 108 ? 17.125 0.286 0.124 1 97.94 108 ASP A N 1
ATOM 799 C CA . ASP A 1 108 ? 16.688 1.187 1.187 1 97.94 108 ASP A CA 1
ATOM 800 C C . ASP A 1 108 ? 15.641 0.52 2.076 1 97.94 108 ASP A C 1
ATOM 802 O O . ASP A 1 108 ? 15.211 1.095 3.08 1 97.94 108 ASP A O 1
ATOM 806 N N . PHE A 1 109 ? 15.227 -0.739 1.764 1 98.5 109 PHE A N 1
ATOM 807 C CA . PHE A 1 109 ? 14.086 -1.382 2.408 1 98.5 109 PHE A CA 1
ATOM 808 C C . PHE A 1 109 ? 14.336 -1.55 3.902 1 98.5 109 PHE A C 1
ATOM 810 O O . PHE A 1 109 ? 13.445 -1.288 4.715 1 98.5 109 PHE A O 1
ATOM 817 N N . LYS A 1 110 ? 15.5 -1.972 4.258 1 98.12 110 LYS A N 1
ATOM 818 C CA . LYS A 1 110 ? 15.789 -2.223 5.668 1 98.12 110 LYS A CA 1
ATOM 819 C C . LYS A 1 110 ? 15.617 -0.956 6.496 1 98.12 110 LYS A C 1
ATOM 821 O O . LYS A 1 110 ? 14.93 -0.969 7.523 1 98.12 110 LYS A O 1
ATOM 826 N N . GLY A 1 111 ? 16.281 0.131 6.109 1 98.69 111 GLY A N 1
ATOM 827 C CA . GLY A 1 111 ? 16.156 1.39 6.824 1 98.69 111 GLY A CA 1
ATOM 828 C C . GLY A 1 111 ? 14.727 1.904 6.883 1 98.69 111 GLY A C 1
ATOM 829 O O . GLY A 1 111 ? 14.258 2.334 7.938 1 98.69 111 GLY A O 1
ATOM 830 N N . TYR A 1 112 ? 14.016 1.847 5.672 1 98.75 112 TYR A N 1
ATOM 831 C CA . TYR A 1 112 ? 12.602 2.189 5.586 1 98.75 112 TYR A CA 1
ATOM 832 C C . TYR A 1 112 ? 11.781 1.379 6.582 1 98.75 112 TYR A C 1
ATOM 834 O O . TYR A 1 112 ? 11.008 1.939 7.363 1 98.75 112 TYR A O 1
ATOM 842 N N . ASN A 1 113 ? 12.023 0.11 6.559 1 98.69 113 ASN A N 1
ATOM 843 C CA . ASN A 1 113 ? 11.258 -0.809 7.391 1 98.69 113 ASN A CA 1
ATOM 844 C C . ASN A 1 113 ? 11.484 -0.546 8.875 1 98.69 113 ASN A C 1
ATOM 846 O O . ASN A 1 113 ? 10.555 -0.634 9.68 1 98.69 113 ASN A O 1
ATOM 850 N N . GLU A 1 114 ? 12.664 -0.281 9.312 1 98.75 114 GLU A N 1
ATOM 851 C CA . GLU A 1 114 ? 13 0.014 10.703 1 98.75 114 GLU A CA 1
ATOM 852 C C . GLU A 1 114 ? 12.258 1.25 11.203 1 98.75 114 GLU A C 1
ATOM 854 O O . GLU A 1 114 ? 11.664 1.23 12.281 1 98.75 114 GLU A O 1
ATOM 859 N N . VAL A 1 115 ? 12.258 2.311 10.461 1 98.94 115 VAL A N 1
ATOM 860 C CA . VAL A 1 115 ? 11.578 3.535 10.875 1 98.94 115 VAL A CA 1
ATOM 861 C C . VAL A 1 115 ? 10.07 3.322 10.859 1 98.94 115 VAL A C 1
ATOM 863 O O . VAL A 1 115 ? 9.367 3.754 11.773 1 98.94 115 VAL A O 1
ATOM 866 N N . TYR A 1 116 ? 9.602 2.686 9.766 1 98.88 116 TYR A N 1
ATOM 867 C CA . TYR A 1 116 ? 8.188 2.359 9.68 1 98.88 116 TYR A CA 1
ATOM 868 C C . TYR A 1 116 ? 7.707 1.685 10.961 1 98.88 116 TYR A C 1
ATOM 870 O O . TYR A 1 116 ? 6.656 2.039 11.5 1 98.88 116 TYR A O 1
ATOM 878 N N . ALA A 1 117 ? 8.461 0.837 11.531 1 98.69 117 ALA A N 1
ATOM 879 C CA . ALA A 1 117 ? 8.102 0.01 12.68 1 98.69 117 ALA A CA 1
ATOM 880 C C . ALA A 1 117 ? 8.047 0.84 13.961 1 98.69 117 ALA A C 1
ATOM 882 O O . ALA A 1 117 ? 7.516 0.389 14.977 1 98.69 117 ALA A O 1
ATOM 883 N N . GLU A 1 118 ? 8.609 1.971 13.961 1 98.69 118 GLU A N 1
ATOM 884 C CA . GLU A 1 118 ? 8.5 2.881 15.102 1 98.69 118 GLU A CA 1
ATOM 885 C C . GLU A 1 118 ? 7.098 3.473 15.203 1 98.69 118 GLU A C 1
ATOM 887 O O . GLU A 1 118 ? 6.688 3.926 16.266 1 98.69 118 GLU A O 1
ATOM 892 N N . TYR A 1 119 ? 6.367 3.492 14.109 1 98.75 119 TYR A N 1
ATOM 893 C CA . TYR A 1 119 ? 5.086 4.191 14.07 1 98.75 119 TYR A CA 1
ATOM 894 C C . TYR A 1 119 ? 3.926 3.203 14.047 1 98.75 119 TYR A C 1
ATOM 896 O O . TYR A 1 119 ? 2.82 3.525 14.492 1 98.75 119 TYR A O 1
ATOM 904 N N . PHE A 1 120 ? 4.188 2.033 13.477 1 98.5 120 PHE A N 1
ATOM 905 C CA . PHE A 1 120 ? 3.08 1.118 13.227 1 98.5 120 PHE A CA 1
ATOM 906 C C . PHE A 1 120 ? 3.387 -0.268 13.781 1 98.5 120 PHE A C 1
ATOM 908 O O . PHE A 1 120 ? 4.551 -0.627 13.953 1 98.5 120 PHE A O 1
ATOM 915 N N . GLY A 1 121 ? 2.283 -0.986 14.07 1 97.56 121 GLY A N 1
ATOM 916 C CA . GLY A 1 121 ? 2.322 -2.393 14.438 1 97.56 121 GLY A CA 1
ATOM 917 C C . GLY A 1 121 ? 1.438 -3.262 13.562 1 97.56 121 GLY A C 1
ATOM 918 O O . GLY A 1 121 ? 1.005 -2.836 12.492 1 97.56 121 GLY A O 1
ATOM 919 N N . TYR A 1 122 ? 1.224 -4.449 14.062 1 97.25 122 TYR A N 1
ATOM 920 C CA . TYR A 1 122 ? 0.441 -5.41 13.297 1 97.25 122 TYR A CA 1
ATOM 921 C C . TYR A 1 122 ? -1.034 -5.027 13.289 1 97.25 122 TYR A C 1
ATOM 923 O O . TYR A 1 122 ? -1.818 -5.578 12.508 1 97.25 122 TYR A O 1
ATOM 931 N N . ASP A 1 123 ? -1.388 -4.082 14.102 1 96.69 123 ASP A N 1
ATOM 932 C CA . ASP A 1 123 ? -2.752 -3.562 14.102 1 96.69 123 ASP A CA 1
ATOM 933 C C . ASP A 1 123 ? -2.857 -2.299 13.25 1 96.69 123 ASP A C 1
ATOM 935 O O . ASP A 1 123 ? -3.93 -1.696 13.156 1 96.69 123 ASP A O 1
ATOM 939 N N . GLY A 1 124 ? -1.755 -1.899 12.656 1 97.69 124 GLY A N 1
ATOM 940 C CA . GLY A 1 124 ? -1.716 -0.711 11.82 1 97.69 124 GLY A CA 1
ATOM 941 C C . GLY A 1 124 ? -2.312 -0.932 10.445 1 97.69 124 GLY A C 1
ATOM 942 O O . GLY A 1 124 ? -3.127 -1.837 10.25 1 97.69 124 GLY A O 1
ATOM 943 N N . PRO A 1 125 ? -2.016 -0.097 9.492 1 98.75 125 PRO A N 1
ATOM 944 C CA . PRO A 1 125 ? -2.551 -0.239 8.133 1 98.75 125 PRO A CA 1
ATOM 945 C C . PRO A 1 125 ? -1.917 -1.399 7.367 1 98.75 125 PRO A C 1
ATOM 947 O O . PRO A 1 125 ? -0.803 -1.819 7.688 1 98.75 125 PRO A O 1
ATOM 950 N N . THR A 1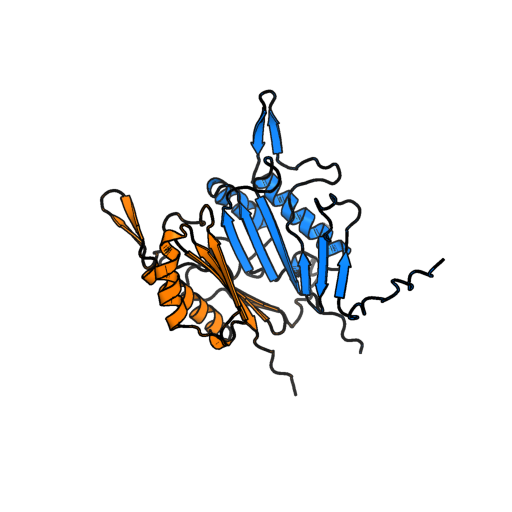 126 ? -2.672 -1.899 6.41 1 98.81 126 THR A N 1
ATOM 951 C CA . THR A 1 126 ? -2.029 -2.748 5.414 1 98.81 126 THR A CA 1
ATOM 952 C C . THR A 1 126 ? -0.949 -1.978 4.664 1 98.81 126 THR A C 1
ATOM 954 O O . THR A 1 126 ? -0.977 -0.746 4.613 1 98.81 126 THR A O 1
ATOM 957 N N . ARG A 1 127 ? -0.037 -2.76 4.109 1 98.81 127 ARG A N 1
ATOM 958 C CA . ARG A 1 127 ? 1.103 -2.109 3.471 1 98.81 127 ARG A CA 1
ATOM 959 C C . ARG A 1 127 ? 1.518 -2.85 2.205 1 98.81 127 ARG A C 1
ATOM 961 O O . ARG A 1 127 ? 1.574 -4.082 2.189 1 98.81 127 ARG A O 1
ATOM 968 N N . THR A 1 128 ? 1.751 -2.125 1.175 1 98.75 128 THR A N 1
ATOM 969 C CA . THR A 1 128 ? 2.428 -2.553 -0.045 1 98.75 128 THR A CA 1
ATOM 970 C C . THR A 1 128 ? 3.66 -1.692 -0.309 1 98.75 128 THR A C 1
ATOM 972 O O . THR A 1 128 ? 3.602 -0.465 -0.201 1 98.75 128 THR A O 1
ATOM 975 N N . THR A 1 129 ? 4.762 -2.35 -0.578 1 98.81 129 THR A N 1
ATOM 976 C CA . THR A 1 129 ? 5.988 -1.64 -0.917 1 98.81 129 THR A CA 1
ATOM 977 C C . THR A 1 129 ? 6.551 -2.137 -2.246 1 98.81 129 THR A C 1
ATOM 979 O O . THR A 1 129 ? 6.754 -3.34 -2.43 1 98.81 129 THR A O 1
ATOM 982 N N . VAL A 1 130 ? 6.797 -1.207 -3.137 1 98.69 130 VAL A N 1
ATOM 983 C CA . VAL A 1 130 ? 7.391 -1.532 -4.43 1 98.69 130 VAL A CA 1
ATOM 984 C C . VAL A 1 130 ? 8.516 -0.545 -4.746 1 98.69 130 VAL A C 1
ATOM 986 O O . VAL A 1 130 ? 8.539 0.568 -4.215 1 98.69 130 VAL A O 1
ATOM 989 N N . ALA A 1 131 ? 9.469 -0.975 -5.586 1 98.69 131 ALA A N 1
ATOM 990 C CA . ALA A 1 131 ? 10.445 -0.02 -6.109 1 98.69 131 ALA A CA 1
ATOM 991 C C . ALA A 1 131 ? 10.016 0.503 -7.48 1 98.69 131 ALA A C 1
ATOM 993 O O . ALA A 1 131 ? 9.68 -0.279 -8.375 1 98.69 131 ALA A O 1
ATOM 994 N N . VAL A 1 132 ? 10.023 1.74 -7.641 1 98.5 132 VAL A N 1
ATOM 995 C CA . VAL A 1 132 ? 9.711 2.422 -8.891 1 98.5 132 VAL A CA 1
ATOM 996 C C . VAL A 1 132 ? 11.008 2.879 -9.57 1 98.5 132 VAL A C 1
ATOM 998 O O . VAL A 1 132 ? 12.07 2.867 -8.945 1 98.5 132 VAL A O 1
ATOM 1001 N N . HIS A 1 133 ? 10.891 3.244 -10.82 1 97.19 133 HIS A N 1
ATOM 1002 C CA . HIS A 1 133 ? 12.07 3.67 -11.555 1 97.19 133 HIS A CA 1
ATOM 1003 C C . HIS A 1 133 ? 12.602 4.996 -11.023 1 97.19 133 HIS A C 1
ATOM 1005 O O . HIS A 1 133 ? 13.812 5.156 -10.828 1 97.19 133 HIS A O 1
ATOM 1011 N N . GLN A 1 134 ? 11.672 5.914 -10.859 1 97.19 134 GLN A N 1
ATOM 1012 C CA . GLN A 1 134 ? 12 7.246 -10.359 1 97.19 134 GLN A CA 1
ATOM 1013 C C . GLN A 1 134 ? 10.797 7.883 -9.664 1 97.19 134 GLN A C 1
ATOM 1015 O O . GLN A 1 134 ? 9.664 7.41 -9.805 1 97.19 134 GLN A O 1
ATOM 1020 N N . LEU A 1 135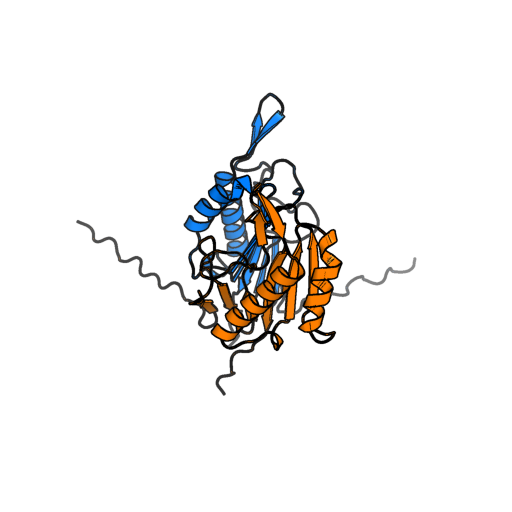 ? 11.125 8.836 -8.852 1 97.5 135 LEU A N 1
ATOM 1021 C CA . LEU A 1 135 ? 10.117 9.727 -8.266 1 97.5 135 LEU A CA 1
ATOM 1022 C C . LEU A 1 135 ? 10.211 11.117 -8.875 1 97.5 135 LEU A C 1
ATOM 1024 O O . LEU A 1 135 ? 11.148 11.414 -9.617 1 97.5 135 LEU A O 1
ATOM 1028 N N . PRO A 1 136 ? 9.227 11.992 -8.641 1 95.81 136 PRO A N 1
ATOM 1029 C CA . PRO A 1 136 ? 9.141 13.258 -9.383 1 95.81 136 PRO A CA 1
ATOM 1030 C C . PRO A 1 136 ? 10.375 14.133 -9.203 1 95.81 136 PRO A C 1
ATOM 1032 O O . PRO A 1 136 ? 10.703 14.93 -10.078 1 95.81 136 PRO A O 1
ATOM 1035 N N . HIS A 1 137 ? 11.078 14.031 -8.109 1 94.94 137 HIS A N 1
ATOM 1036 C CA . HIS A 1 137 ? 12.297 14.789 -7.863 1 94.94 137 HIS A CA 1
ATOM 1037 C C . HIS A 1 137 ? 13.469 13.852 -7.582 1 94.94 137 HIS A C 1
ATOM 1039 O O . HIS A 1 137 ? 13.336 12.891 -6.824 1 94.94 137 HIS A O 1
ATOM 1045 N N . PRO A 1 138 ? 14.594 14.125 -8.094 1 93.94 138 PRO A N 1
ATOM 1046 C CA . PRO A 1 138 ? 15.711 13.195 -7.988 1 93.94 138 PRO A CA 1
ATOM 1047 C C . PRO A 1 138 ? 16.25 13.062 -6.562 1 93.94 138 PRO A C 1
ATOM 1049 O O . PRO A 1 138 ? 16.984 12.125 -6.258 1 93.94 138 PRO A O 1
ATOM 1052 N N . MET A 1 139 ? 15.891 13.922 -5.664 1 94.94 139 MET A N 1
ATOM 1053 C CA . MET A 1 139 ? 16.375 13.891 -4.285 1 94.94 139 MET A CA 1
ATOM 1054 C C . MET A 1 139 ? 15.562 12.914 -3.439 1 94.94 139 MET A C 1
ATOM 1056 O O . MET A 1 139 ? 15.945 12.594 -2.316 1 94.94 139 MET A O 1
ATOM 1060 N N . LEU A 1 140 ? 14.523 12.445 -3.99 1 97.5 140 LEU A N 1
ATOM 1061 C CA . LEU A 1 140 ? 13.617 11.594 -3.236 1 97.5 140 LEU A CA 1
ATOM 1062 C C . LEU A 1 140 ? 13.977 10.125 -3.408 1 97.5 140 LEU A C 1
ATOM 1064 O O . LEU A 1 140 ? 14.203 9.664 -4.527 1 97.5 140 LEU A O 1
ATOM 1068 N N . ARG A 1 141 ? 13.914 9.414 -2.301 1 98.12 141 ARG A N 1
ATOM 1069 C CA . ARG A 1 141 ? 14.133 7.973 -2.299 1 98.12 141 ARG A CA 1
ATOM 1070 C C . ARG A 1 141 ? 12.844 7.227 -1.945 1 98.12 141 ARG A C 1
ATOM 1072 O O . ARG A 1 141 ? 12.75 6.016 -2.15 1 98.12 141 ARG A O 1
ATOM 1079 N N . ILE A 1 142 ? 11.852 8.008 -1.418 1 98.81 142 ILE A N 1
ATOM 1080 C CA . ILE A 1 142 ? 10.602 7.383 -0.983 1 98.81 142 ILE A CA 1
ATOM 1081 C C . ILE A 1 142 ? 9.445 8.367 -1.156 1 98.81 142 ILE A C 1
ATOM 1083 O O . ILE A 1 142 ? 9.617 9.57 -0.979 1 98.81 142 ILE A O 1
ATOM 1087 N N . GLU A 1 143 ? 8.297 7.879 -1.5 1 98.88 143 GLU A N 1
ATOM 1088 C CA . GLU A 1 143 ? 6.988 8.516 -1.466 1 98.88 143 GLU A CA 1
ATOM 1089 C C . GLU A 1 143 ? 5.91 7.547 -0.988 1 98.88 143 GLU A C 1
ATOM 1091 O O . GLU A 1 143 ? 5.984 6.348 -1.264 1 98.88 143 GLU A O 1
ATOM 1096 N N . ILE A 1 144 ? 4.934 8.031 -0.225 1 98.94 144 ILE A N 1
ATOM 1097 C CA . ILE A 1 144 ? 3.877 7.168 0.298 1 98.94 144 ILE A CA 1
ATOM 1098 C C . ILE A 1 144 ? 2.514 7.801 0.029 1 98.94 144 ILE A C 1
ATOM 1100 O O . ILE A 1 144 ? 2.334 9.008 0.219 1 98.94 144 ILE A O 1
ATOM 1104 N N . LYS A 1 145 ? 1.595 7.059 -0.48 1 98.75 145 LYS A N 1
ATOM 1105 C CA . LYS A 1 145 ? 0.181 7.426 -0.452 1 98.75 145 LYS A CA 1
ATOM 1106 C C . LYS A 1 145 ? -0.576 6.613 0.595 1 98.75 145 LYS A C 1
ATOM 1108 O O . LYS A 1 145 ? -0.126 5.539 1 1 98.75 145 LYS A O 1
ATOM 1113 N N . ALA A 1 146 ? -1.728 7.137 1.039 1 98.88 146 ALA A N 1
ATOM 1114 C CA . ALA A 1 146 ? -2.385 6.48 2.164 1 98.88 146 ALA A CA 1
ATOM 1115 C C . ALA A 1 146 ? -3.9 6.645 2.09 1 98.88 146 ALA A C 1
ATOM 1117 O O . ALA A 1 146 ? -4.398 7.559 1.425 1 98.88 146 ALA A O 1
ATOM 1118 N N . VAL A 1 147 ? -4.605 5.75 2.723 1 98.88 147 VAL A N 1
ATOM 1119 C CA . VAL A 1 147 ? -6.051 5.785 2.93 1 98.88 147 VAL A CA 1
ATOM 1120 C C . VAL A 1 147 ? -6.359 5.672 4.422 1 98.88 147 VAL A C 1
ATOM 1122 O O . VAL A 1 147 ? -5.793 4.828 5.117 1 98.88 147 VAL A O 1
ATOM 1125 N N . ALA A 1 148 ? -7.219 6.523 4.922 1 98.69 148 ALA A N 1
ATOM 1126 C CA . ALA A 1 148 ? -7.684 6.477 6.305 1 98.69 148 ALA A CA 1
ATOM 1127 C C . ALA A 1 148 ? -9.188 6.254 6.371 1 98.69 148 ALA A C 1
ATOM 1129 O O . ALA A 1 148 ? -9.906 6.539 5.41 1 98.69 148 ALA A O 1
ATOM 1130 N N . TYR A 1 149 ? -9.656 5.668 7.418 1 98.19 149 TYR A N 1
ATOM 1131 C CA . TYR A 1 149 ? -11.062 5.449 7.727 1 98.19 149 TYR A CA 1
ATOM 1132 C C . TYR A 1 149 ? -11.469 6.207 8.984 1 98.19 149 TYR A C 1
ATOM 1134 O O . TYR A 1 149 ? -11.008 5.887 10.086 1 98.19 149 TYR A O 1
ATOM 1142 N N . LYS A 1 150 ? -12.227 7.148 8.844 1 96.06 150 LYS A N 1
ATOM 1143 C CA . LYS A 1 150 ? -12.719 8.031 9.891 1 96.06 150 LYS A CA 1
ATOM 1144 C C . LYS A 1 150 ? -14.211 8.328 9.711 1 96.06 150 LYS A C 1
ATOM 1146 O O . LYS A 1 150 ? -14.578 9.352 9.141 1 96.06 150 LYS A O 1
ATOM 1151 N N . PRO A 1 151 ? -15.07 7.438 10.266 1 94.31 151 PRO A N 1
ATOM 1152 C CA . PRO A 1 151 ? -16.5 7.586 10.023 1 94.31 151 PRO A CA 1
ATOM 1153 C C . PRO A 1 151 ? -17.031 8.977 10.398 1 94.31 151 PRO A C 1
ATOM 1155 O O . PRO A 1 151 ? -16.609 9.547 11.406 1 94.31 151 PRO A O 1
ATOM 1158 N N . LEU A 1 152 ? -17.922 9.438 9.516 1 88.12 152 LEU A N 1
ATOM 1159 C CA . LEU A 1 152 ? -18.625 10.688 9.805 1 88.12 152 LEU A CA 1
ATOM 1160 C C . LEU A 1 152 ? -19.609 10.5 10.945 1 88.12 152 LEU A C 1
ATOM 1162 O O . LEU A 1 152 ? -20.234 9.445 11.078 1 88.12 152 LEU A O 1
ATOM 1166 N N . ALA A 1 153 ? -19.578 11.32 12.008 1 73.81 153 ALA A N 1
ATOM 1167 C CA . ALA A 1 153 ? -20.547 11.242 13.102 1 73.81 153 ALA A CA 1
ATOM 1168 C C . ALA A 1 153 ? -21.969 11.133 12.562 1 73.81 153 ALA A C 1
ATOM 1170 O O . ALA A 1 153 ? -22.312 11.781 11.578 1 73.81 153 ALA A O 1
ATOM 1171 N N . SER A 1 154 ? -22.625 9.891 12.617 1 59.97 154 SER A N 1
ATOM 1172 C CA . SER A 1 154 ? -24.031 9.75 12.258 1 59.97 154 SER A CA 1
ATOM 1173 C C . SER A 1 154 ? -24.875 10.891 12.836 1 59.97 154 SER A C 1
ATOM 1175 O O . SER A 1 154 ? -24.609 11.344 13.945 1 59.97 154 SER A O 1
ATOM 1177 N N . LEU A 1 155 ? -25.203 11.898 12.086 1 48.78 155 LEU A N 1
ATOM 1178 C CA . LEU A 1 155 ? -26.219 12.805 12.602 1 48.78 155 LEU A CA 1
ATOM 1179 C C . LEU A 1 155 ? -27.312 12.031 13.344 1 48.78 155 LEU A C 1
ATOM 1181 O O . LEU A 1 155 ? -27.922 11.125 12.773 1 48.78 155 LEU A O 1
ATOM 1185 N N . ALA A 1 156 ? -27.078 11.727 14.57 1 39.5 156 ALA A N 1
ATOM 1186 C CA . ALA A 1 156 ? -28.328 11.398 15.266 1 39.5 156 ALA A CA 1
ATOM 1187 C C . ALA A 1 156 ? -29.312 12.555 15.195 1 39.5 156 ALA A C 1
ATOM 1189 O O . ALA A 1 156 ? -28.922 13.727 15.188 1 39.5 156 ALA A O 1
ATOM 1190 N N . MET B 1 1 ? 7.496 10.953 45.844 1 28.86 1 MET B N 1
ATOM 1191 C CA . MET B 1 1 ? 7.762 10.258 44.594 1 28.86 1 MET B CA 1
ATOM 1192 C C . MET B 1 1 ? 6.523 10.258 43.688 1 28.86 1 MET B C 1
ATOM 1194 O O . MET B 1 1 ? 5.473 9.742 44.094 1 28.86 1 MET B O 1
ATOM 1198 N N . ARG B 1 2 ? 6.301 11.273 42.812 1 32.41 2 ARG B N 1
ATOM 1199 C CA . ARG B 1 2 ? 5.008 11.633 42.219 1 32.41 2 ARG B CA 1
ATOM 1200 C C . ARG B 1 2 ? 4.566 10.602 41.188 1 32.41 2 ARG B C 1
ATOM 1202 O O . ARG B 1 2 ? 5.348 10.211 40.312 1 32.41 2 ARG B O 1
ATOM 1209 N N . ARG B 1 3 ? 3.613 9.734 41.438 1 34.47 3 ARG B N 1
ATOM 1210 C CA . ARG B 1 3 ? 2.994 8.695 40.625 1 34.47 3 ARG B CA 1
ATOM 1211 C C . ARG B 1 3 ? 2.521 9.242 39.312 1 34.47 3 ARG B C 1
ATOM 1213 O O . ARG B 1 3 ? 1.759 10.211 39.25 1 34.47 3 ARG B O 1
ATOM 1220 N N . MET B 1 4 ? 3.404 9.086 38.219 1 33.12 4 MET B N 1
ATOM 1221 C CA . MET B 1 4 ? 2.967 9.484 36.875 1 33.12 4 MET B CA 1
ATOM 1222 C C . MET B 1 4 ? 1.622 8.852 36.531 1 33.12 4 MET B C 1
ATOM 1224 O O . MET B 1 4 ? 1.414 7.664 36.781 1 33.12 4 MET B O 1
ATOM 1228 N N . PRO B 1 5 ? 0.552 9.641 36.344 1 36.84 5 PRO B N 1
ATOM 1229 C CA . PRO B 1 5 ? -0.765 9.039 36.094 1 36.84 5 PRO B CA 1
ATOM 1230 C C . PRO B 1 5 ? -0.774 8.109 34.875 1 36.84 5 PRO B C 1
ATOM 1232 O O . PRO B 1 5 ? 0.055 8.25 33.969 1 36.84 5 PRO B O 1
ATOM 1235 N N . PRO B 1 6 ? -1.316 6.855 34.969 1 34.66 6 PRO B N 1
ATOM 1236 C CA . PRO B 1 6 ? -1.393 5.895 33.875 1 34.66 6 PRO B CA 1
ATOM 1237 C C . PRO B 1 6 ? -2.037 6.48 32.625 1 34.66 6 PRO B C 1
ATOM 1239 O O . PRO B 1 6 ? -3.014 7.227 32.719 1 34.66 6 PRO B O 1
ATOM 1242 N N . MET B 1 7 ? -1.256 7.004 31.656 1 31.83 7 MET B N 1
ATOM 1243 C CA . MET B 1 7 ? -1.783 7.543 30.406 1 31.83 7 MET B CA 1
ATOM 1244 C C . MET B 1 7 ? -2.768 6.57 29.766 1 31.83 7 MET B C 1
ATOM 1246 O O . MET B 1 7 ? -2.363 5.66 29.047 1 31.83 7 MET B O 1
ATOM 1250 N N . ASN B 1 8 ? -3.684 6.047 30.453 1 34.09 8 ASN B N 1
ATOM 1251 C CA . ASN B 1 8 ? -4.719 5.137 29.969 1 34.09 8 ASN B CA 1
ATOM 1252 C C . ASN B 1 8 ? -5.523 5.758 28.828 1 34.09 8 ASN B C 1
ATOM 1254 O O . ASN B 1 8 ? -6.664 6.18 29.031 1 34.09 8 ASN B O 1
ATOM 1258 N N . GLU B 1 9 ? -5.129 6.902 28.219 1 34.72 9 GLU B N 1
ATOM 1259 C CA . GLU B 1 9 ? -6.133 7.379 27.266 1 34.72 9 GLU B CA 1
ATOM 1260 C C . GLU B 1 9 ? -6.5 6.289 26.266 1 34.72 9 GLU B C 1
ATOM 1262 O O . GLU B 1 9 ? -5.629 5.75 25.578 1 34.72 9 GLU B O 1
ATOM 1267 N N . LYS B 1 10 ? -7.613 5.688 26.453 1 33.41 10 LYS B N 1
ATOM 1268 C CA . LYS B 1 10 ? -8.312 4.703 25.625 1 33.41 10 LYS B CA 1
ATOM 1269 C C . LYS B 1 10 ? -8.344 5.137 24.156 1 33.41 10 LYS B C 1
ATOM 1271 O O . LYS B 1 10 ? -8.898 6.184 23.828 1 33.41 10 LYS B O 1
ATOM 1276 N N . ALA B 1 11 ? -7.414 4.906 23.359 1 39.91 11 ALA B N 1
ATOM 1277 C CA . ALA B 1 11 ? -7.492 4.957 21.906 1 39.91 11 ALA B CA 1
ATOM 1278 C C . ALA B 1 11 ? -8.852 4.457 21.422 1 39.91 11 ALA B C 1
ATOM 1280 O O . ALA B 1 11 ? -9.219 3.305 21.656 1 39.91 11 ALA B O 1
ATOM 1281 N N . ASP B 1 12 ? -9.961 5.141 21.312 1 39.78 12 ASP B N 1
ATOM 1282 C CA . ASP B 1 12 ? -11.281 4.805 20.781 1 39.78 12 ASP B CA 1
ATOM 1283 C C . ASP B 1 12 ? -11.164 3.984 19.5 1 39.78 12 ASP B C 1
ATOM 1285 O O . ASP B 1 12 ? -10.773 4.508 18.453 1 39.78 12 ASP B O 1
ATOM 1289 N N . SER B 1 13 ? -10.664 2.773 19.438 1 51.44 13 SER B N 1
ATOM 1290 C CA . SER B 1 13 ? -10.812 1.795 18.359 1 51.44 13 SER B CA 1
ATOM 1291 C C . SER B 1 13 ? -12.195 1.885 17.734 1 51.44 13 SER B C 1
ATOM 1293 O O . SER B 1 13 ? -13.211 1.854 18.422 1 51.44 13 SER B O 1
ATOM 1295 N N . ASN B 1 14 ? -12.336 2.67 16.625 1 60.78 14 ASN B N 1
ATOM 1296 C CA . ASN B 1 14 ? -13.594 2.693 15.883 1 60.78 14 ASN B CA 1
ATOM 1297 C C . ASN B 1 14 ? -14.156 1.289 15.695 1 60.78 14 ASN B C 1
ATOM 1299 O O . ASN B 1 14 ? -13.484 0.412 15.148 1 60.78 14 ASN B O 1
ATOM 1303 N N . ALA B 1 15 ? -15.211 0.949 16.375 1 65.56 15 ALA B N 1
ATOM 1304 C CA . ALA B 1 15 ? -15.891 -0.343 16.438 1 65.56 15 ALA B CA 1
ATOM 1305 C C . ALA B 1 15 ? -16.031 -0.953 15.047 1 65.56 15 ALA B C 1
ATOM 1307 O O . ALA B 1 15 ? -16.25 -2.156 14.906 1 65.56 15 ALA B O 1
ATOM 1308 N N . ASN B 1 16 ? -15.508 -0.206 14.039 1 87.75 16 ASN B N 1
ATOM 1309 C CA . ASN B 1 16 ? -15.773 -0.718 12.695 1 87.75 16 ASN B CA 1
ATOM 1310 C C . ASN B 1 16 ? -14.477 -1.043 11.953 1 87.75 16 ASN B C 1
ATOM 1312 O O . ASN B 1 16 ? -14.477 -1.162 10.727 1 87.75 16 ASN B O 1
ATOM 1316 N N . THR B 1 17 ? -13.367 -1.114 12.812 1 94.69 17 THR B N 1
ATOM 1317 C CA . THR B 1 17 ? -12.117 -1.523 12.195 1 94.69 17 THR B CA 1
ATOM 1318 C C . THR B 1 17 ? -11.531 -2.746 12.898 1 94.69 17 THR B C 1
ATOM 1320 O O . THR B 1 17 ? -11.758 -2.943 14.094 1 94.69 17 THR B O 1
ATOM 1323 N N . SER B 1 18 ? -10.859 -3.609 12.203 1 96.31 18 SER B N 1
ATOM 1324 C CA . SER B 1 18 ? -10.109 -4.742 12.742 1 96.31 18 SER B CA 1
ATOM 1325 C C . SER B 1 18 ? -8.969 -5.141 11.812 1 96.31 18 SER B C 1
ATOM 1327 O O . SER B 1 18 ? -8.992 -4.844 10.617 1 96.31 18 SER B O 1
ATOM 1329 N N . SER B 1 19 ? -7.957 -5.688 12.422 1 97.38 19 SER B N 1
ATOM 1330 C CA . SER B 1 19 ? -6.801 -6.168 11.672 1 97.38 19 SER B CA 1
ATOM 1331 C C . SER B 1 19 ? -6.598 -7.664 11.859 1 97.38 19 SER B C 1
ATOM 1333 O O . SER B 1 19 ? -7.043 -8.234 12.859 1 97.38 19 SER B O 1
ATOM 1335 N N . ALA B 1 20 ? -5.902 -8.281 10.898 1 96.38 20 ALA B N 1
ATOM 1336 C CA . ALA B 1 20 ? -5.66 -9.719 10.992 1 96.38 20 ALA B CA 1
ATOM 1337 C C . ALA B 1 20 ? -4.258 -10.078 10.508 1 96.38 20 ALA B C 1
ATOM 1339 O O . ALA B 1 20 ? -3.867 -9.703 9.398 1 96.38 20 ALA B O 1
ATOM 1340 N N . VAL B 1 21 ? -3.543 -10.68 11.352 1 96.5 21 VAL B N 1
ATOM 1341 C CA . VAL B 1 21 ? -2.379 -11.477 10.969 1 96.5 21 VAL B CA 1
ATOM 1342 C C . VAL B 1 21 ? -2.748 -12.953 10.93 1 96.5 21 VAL B C 1
ATOM 1344 O O . VAL B 1 21 ? -3.053 -13.547 11.969 1 96.5 21 VAL B O 1
ATOM 1347 N N . VAL B 1 22 ? -2.699 -13.523 9.82 1 95.94 22 VAL B N 1
ATOM 1348 C CA . VAL B 1 22 ? -3.35 -14.812 9.586 1 95.94 22 VAL B CA 1
ATOM 1349 C C . VAL B 1 22 ? -2.383 -15.945 9.914 1 95.94 22 VAL B C 1
ATOM 1351 O O . VAL B 1 22 ? -1.271 -15.992 9.383 1 95.94 22 VAL B O 1
ATOM 1354 N N . GLN B 1 23 ? -2.852 -16.828 10.672 1 92.69 23 GLN B N 1
ATOM 1355 C CA . GLN B 1 23 ? -2.051 -18 11.016 1 92.69 23 GLN B CA 1
ATOM 1356 C C . GLN B 1 23 ? -1.882 -18.922 9.812 1 92.69 23 GLN B C 1
ATOM 1358 O O . GLN B 1 23 ? -2.805 -19.078 9.008 1 92.69 23 GLN B O 1
ATOM 1363 N N . GLY B 1 24 ? -0.716 -19.5 9.641 1 93.44 24 GLY B N 1
ATOM 1364 C CA . GLY B 1 24 ? -0.471 -20.438 8.562 1 93.44 24 GLY B CA 1
ATOM 1365 C C . GLY B 1 24 ? -0.041 -19.766 7.273 1 93.44 24 GLY B C 1
ATOM 1366 O O . GLY B 1 24 ? 0.114 -20.422 6.246 1 93.44 24 GLY B O 1
ATOM 1367 N N . ARG B 1 25 ? 0.012 -18.516 7.371 1 94.5 25 ARG B N 1
ATOM 1368 C CA . ARG B 1 25 ? 0.554 -17.766 6.238 1 94.5 25 ARG B CA 1
ATOM 1369 C C . ARG B 1 25 ? 1.925 -17.188 6.57 1 94.5 25 ARG B C 1
ATOM 1371 O O . ARG B 1 25 ? 2.303 -17.094 7.742 1 94.5 25 ARG B O 1
ATOM 1378 N N . ALA B 1 26 ? 2.643 -16.828 5.504 1 94.88 26 ALA B N 1
ATOM 1379 C CA . ALA B 1 26 ? 3.928 -16.172 5.742 1 94.88 26 ALA B CA 1
ATOM 1380 C C . ALA B 1 26 ? 3.75 -14.883 6.531 1 94.88 26 ALA B C 1
ATOM 1382 O O . ALA B 1 26 ? 2.893 -14.062 6.203 1 94.88 26 ALA B O 1
ATOM 1383 N N . GLN B 1 27 ? 4.516 -14.711 7.504 1 93.75 27 GLN B N 1
ATOM 1384 C CA . GLN B 1 27 ? 4.465 -13.469 8.273 1 93.75 27 GLN B CA 1
ATOM 1385 C C . GLN B 1 27 ? 4.859 -12.273 7.414 1 93.75 27 GLN B C 1
ATOM 1387 O O . GLN B 1 27 ? 5.828 -12.336 6.656 1 93.75 27 GLN B O 1
ATOM 1392 N N . PRO B 1 28 ? 4.129 -11.234 7.535 1 95 28 PRO B N 1
ATOM 1393 C CA . PRO B 1 28 ? 4.52 -10.039 6.781 1 95 28 PRO B CA 1
ATOM 1394 C C . PRO B 1 28 ? 5.949 -9.602 7.082 1 95 28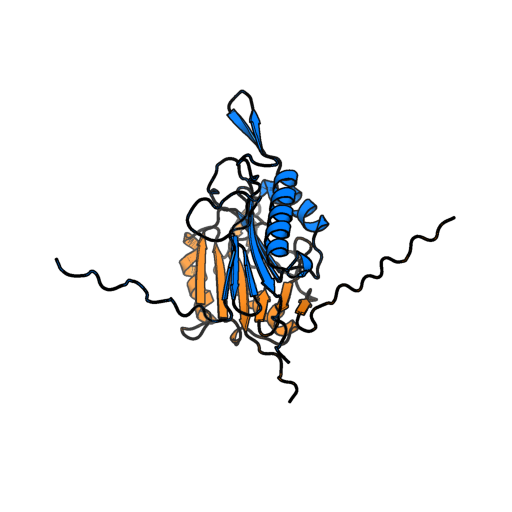 PRO B C 1
ATOM 1396 O O . PRO B 1 28 ? 6.402 -9.695 8.227 1 95 28 PRO B O 1
ATOM 1399 N N . ARG B 1 29 ? 6.637 -9.109 6.039 1 93.12 29 ARG B N 1
ATOM 1400 C CA . ARG B 1 29 ? 7.992 -8.594 6.184 1 93.12 29 ARG B CA 1
ATOM 1401 C C . ARG B 1 29 ? 7.984 -7.172 6.727 1 93.12 29 ARG B C 1
ATOM 1403 O O . ARG B 1 29 ? 8.352 -6.23 6.02 1 93.12 29 ARG B O 1
ATOM 1410 N N . GLY B 1 30 ? 7.652 -6.918 7.902 1 94.12 30 GLY B N 1
ATOM 1411 C CA . GLY B 1 30 ? 7.473 -5.664 8.625 1 94.12 30 GLY B CA 1
ATOM 1412 C C . GLY B 1 30 ? 6.273 -5.68 9.547 1 94.12 30 GLY B C 1
ATOM 1413 O O . GLY B 1 30 ? 5.594 -6.699 9.68 1 94.12 30 GLY B O 1
ATOM 1414 N N . LYS B 1 31 ? 6.059 -4.582 10.18 1 96.69 31 LYS B N 1
ATOM 1415 C CA . LYS B 1 31 ? 4.984 -4.484 11.164 1 96.69 31 LYS B CA 1
ATOM 1416 C C . LYS B 1 31 ? 3.703 -3.955 10.523 1 96.69 31 LYS B C 1
ATOM 1418 O O . LYS B 1 31 ? 3.389 -2.77 10.633 1 96.69 31 LYS B O 1
ATOM 1423 N N . PHE B 1 32 ? 2.967 -4.844 9.922 1 98.31 32 PHE B N 1
ATOM 1424 C CA . PHE B 1 32 ? 1.668 -4.574 9.312 1 98.31 32 PHE B CA 1
ATOM 1425 C C . PHE B 1 32 ? 0.839 -5.852 9.227 1 98.31 32 PHE B C 1
ATOM 1427 O O . PHE B 1 32 ? 1.382 -6.957 9.289 1 98.31 32 PHE B O 1
ATOM 1434 N N . PRO B 1 33 ? -0.484 -5.746 9.086 1 98.75 33 PRO B N 1
ATOM 1435 C CA . PRO B 1 33 ? -1.351 -6.922 9.008 1 98.75 33 PRO B CA 1
ATOM 1436 C C . PRO B 1 33 ? -1.474 -7.469 7.59 1 98.75 33 PRO B C 1
ATOM 1438 O O . PRO B 1 33 ? -1.121 -6.785 6.625 1 98.75 33 PRO B O 1
ATOM 1441 N N . HIS B 1 34 ? -1.945 -8.641 7.488 1 98.81 34 HIS B N 1
ATOM 1442 C CA . HIS B 1 34 ? -2.32 -9.188 6.191 1 98.81 34 HIS B CA 1
ATOM 1443 C C . HIS B 1 34 ? -3.553 -8.484 5.629 1 98.81 34 HIS B C 1
ATOM 1445 O O . HIS B 1 34 ? -3.639 -8.242 4.426 1 98.81 34 HIS B O 1
ATOM 1451 N N . ALA B 1 35 ? -4.504 -8.219 6.527 1 98.81 35 ALA B N 1
ATOM 1452 C CA . ALA B 1 35 ? -5.762 -7.586 6.121 1 98.81 35 ALA B CA 1
ATOM 1453 C C . ALA B 1 35 ? -6.25 -6.605 7.184 1 98.81 35 ALA B C 1
ATOM 1455 O O . ALA B 1 35 ? -5.984 -6.785 8.375 1 98.81 35 ALA B O 1
ATOM 1456 N N . LYS B 1 36 ? -6.91 -5.602 6.754 1 98.69 36 LYS B N 1
ATOM 1457 C CA . LYS B 1 36 ? -7.539 -4.598 7.609 1 98.69 36 LYS B CA 1
ATOM 1458 C C . LYS B 1 36 ? -8.977 -4.332 7.18 1 98.69 36 LYS B C 1
ATOM 1460 O O . LYS B 1 36 ? -9.234 -4.027 6.016 1 98.69 36 LYS B O 1
ATOM 1465 N N . ARG B 1 37 ? -9.898 -4.523 8.109 1 98.19 37 ARG B N 1
ATOM 1466 C CA . ARG B 1 37 ? -11.289 -4.137 7.879 1 98.19 37 ARG B CA 1
ATOM 1467 C C . ARG B 1 37 ? -11.523 -2.678 8.258 1 98.19 37 ARG B C 1
ATOM 1469 O O . ARG B 1 37 ? -11.047 -2.215 9.297 1 98.19 37 ARG B O 1
ATOM 1476 N N . ALA B 1 38 ? -12.227 -1.983 7.457 1 97.69 38 ALA B N 1
ATOM 1477 C CA . ALA B 1 38 ? -12.742 -0.636 7.695 1 97.69 38 ALA B CA 1
ATOM 1478 C C . ALA B 1 38 ? -14.172 -0.496 7.184 1 97.69 38 ALA B C 1
ATOM 1480 O O . ALA B 1 38 ? -14.398 -0.336 5.984 1 97.69 38 ALA B O 1
ATOM 1481 N N . GLY B 1 39 ? -15.086 -0.523 8.078 1 96 39 GLY B N 1
ATOM 1482 C CA . GLY B 1 39 ? -16.469 -0.602 7.652 1 96 39 GLY B CA 1
ATOM 1483 C C . GLY B 1 39 ? -16.766 -1.805 6.773 1 96 39 GLY B C 1
ATOM 1484 O O . GLY B 1 39 ? -16.453 -2.939 7.148 1 96 39 GLY B O 1
ATOM 1485 N N . ASP B 1 40 ? -17.297 -1.549 5.559 1 97.19 40 ASP B N 1
ATOM 1486 C CA . ASP B 1 40 ? -17.734 -2.613 4.664 1 97.19 40 ASP B CA 1
ATOM 1487 C C . ASP B 1 40 ? -16.594 -3.066 3.75 1 97.19 40 ASP B C 1
ATOM 1489 O O . ASP B 1 40 ? -16.781 -3.977 2.938 1 97.19 40 ASP B O 1
ATOM 1493 N N . PHE B 1 41 ? -15.438 -2.467 3.965 1 98.44 41 PHE B N 1
ATOM 1494 C CA . PHE B 1 41 ? -14.336 -2.777 3.061 1 98.44 41 PHE B CA 1
ATOM 1495 C C . PHE B 1 41 ? -13.242 -3.551 3.789 1 98.44 41 PHE B C 1
ATOM 1497 O O . PHE B 1 41 ? -13.078 -3.406 5 1 98.44 41 PHE B O 1
ATOM 1504 N N . LEU B 1 42 ? -12.562 -4.371 3.068 1 98.69 42 LEU B N 1
ATOM 1505 C CA . LEU B 1 42 ? -11.344 -5.059 3.492 1 98.69 42 LEU B CA 1
ATOM 1506 C C . LEU B 1 42 ? -10.172 -4.684 2.6 1 98.69 42 LEU B C 1
ATOM 1508 O O . LEU B 1 42 ? -10.273 -4.734 1.371 1 98.69 42 LEU B O 1
ATOM 1512 N N . PHE B 1 43 ? -9.109 -4.285 3.232 1 98.88 43 PHE B N 1
ATOM 1513 C CA . PHE B 1 43 ? -7.852 -4.027 2.537 1 98.88 43 PHE B CA 1
ATOM 1514 C C . PHE B 1 43 ? -6.867 -5.172 2.756 1 98.88 43 PHE B C 1
ATOM 1516 O O . PHE B 1 43 ? -6.68 -5.629 3.885 1 98.88 43 PHE B O 1
ATOM 1523 N N . VAL B 1 44 ? -6.238 -5.633 1.664 1 98.94 44 VAL B N 1
ATOM 1524 C CA . VAL B 1 44 ? -5.266 -6.719 1.731 1 98.94 44 VAL B CA 1
ATOM 1525 C C . VAL B 1 44 ? -3.881 -6.195 1.361 1 98.94 44 VAL B C 1
ATOM 1527 O O . VAL B 1 44 ? -3.705 -5.578 0.307 1 98.94 44 VAL B O 1
ATOM 1530 N N . SER B 1 45 ? -2.936 -6.402 2.26 1 98.94 45 SER B N 1
ATOM 1531 C CA . SER B 1 45 ? -1.562 -5.973 2.018 1 98.94 45 SER B CA 1
ATOM 1532 C C . SER B 1 45 ? -0.997 -6.605 0.752 1 98.94 45 SER B C 1
ATOM 1534 O O . SER B 1 45 ? -1.501 -7.633 0.288 1 98.94 45 SER B O 1
ATOM 1536 N N . GLY B 1 46 ? 0.083 -5.898 0.201 1 98.88 46 GLY B N 1
ATOM 1537 C CA . GLY B 1 46 ? 0.803 -6.57 -0.868 1 98.88 46 GLY B CA 1
ATOM 1538 C C . GLY B 1 46 ? 1.153 -8.008 -0.54 1 98.88 46 GLY B C 1
ATOM 1539 O O . GLY B 1 46 ? 1.776 -8.281 0.488 1 98.88 46 GLY B O 1
ATOM 1540 N N . THR B 1 47 ? 0.782 -8.922 -1.39 1 98.81 47 THR B N 1
ATOM 1541 C CA . THR B 1 47 ? 0.902 -10.352 -1.161 1 98.81 47 THR B CA 1
ATOM 1542 C C . THR B 1 47 ? 1.718 -11.016 -2.27 1 98.81 47 THR B C 1
ATOM 1544 O O . THR B 1 47 ? 1.528 -10.711 -3.449 1 98.81 47 THR B O 1
ATOM 1547 N N . SER B 1 48 ? 2.619 -11.82 -1.863 1 98.62 48 SER B N 1
ATOM 1548 C CA . SER B 1 48 ? 3.492 -12.516 -2.801 1 98.62 48 SER B CA 1
ATOM 1549 C C . SER B 1 48 ? 3.246 -14.023 -2.77 1 98.62 48 SER B C 1
ATOM 1551 O O . SER B 1 48 ? 2.281 -14.484 -2.158 1 98.62 48 SER B O 1
ATOM 1553 N N . SER B 1 49 ? 4.195 -14.75 -3.469 1 98.69 49 SER B N 1
ATOM 1554 C CA . SER B 1 49 ? 4.074 -16.203 -3.547 1 98.69 49 SER B CA 1
ATOM 1555 C C . SER B 1 49 ? 4.793 -16.875 -2.387 1 98.69 49 SER B C 1
ATOM 1557 O O . SER B 1 49 ? 5.012 -18.094 -2.41 1 98.69 49 SER B O 1
ATOM 1559 N N . ARG B 1 50 ? 5.145 -16.062 -1.41 1 97.75 50 ARG B N 1
ATOM 1560 C CA . ARG B 1 50 ? 5.863 -16.609 -0.265 1 97.75 50 ARG B CA 1
ATOM 1561 C C . ARG B 1 50 ? 4.996 -17.578 0.513 1 97.75 50 ARG B C 1
ATOM 1563 O O . ARG B 1 50 ? 3.814 -17.328 0.749 1 97.75 50 ARG B O 1
ATOM 1570 N N . ARG B 1 51 ? 5.59 -18.625 0.93 1 96.81 51 ARG B N 1
ATOM 1571 C CA . ARG B 1 51 ? 4.934 -19.688 1.69 1 96.81 51 ARG B CA 1
ATOM 1572 C C . ARG B 1 51 ? 5.145 -19.5 3.189 1 96.81 51 ARG B C 1
ATOM 1574 O O . ARG B 1 51 ? 5.988 -18.703 3.605 1 96.81 51 ARG B O 1
ATOM 1581 N N . PRO B 1 52 ? 4.402 -20.219 3.941 1 95.44 52 PRO B N 1
ATOM 1582 C CA . PRO B 1 52 ? 4.566 -20.094 5.391 1 95.44 52 PRO B CA 1
ATOM 1583 C C . PRO B 1 52 ? 5.988 -20.406 5.852 1 95.44 52 PRO B C 1
ATOM 1585 O O . PRO B 1 52 ? 6.445 -19.875 6.863 1 95.44 52 PRO B O 1
ATOM 1588 N N . ASP B 1 53 ? 6.734 -21.219 5.133 1 95.38 53 ASP B N 1
ATOM 1589 C CA . ASP B 1 53 ? 8.102 -21.578 5.512 1 95.38 53 ASP B CA 1
ATOM 1590 C C . ASP B 1 53 ? 9.109 -20.594 4.906 1 95.38 53 ASP B C 1
ATOM 1592 O O . ASP B 1 53 ? 10.312 -20.844 4.93 1 95.38 53 ASP B O 1
ATOM 1596 N N . ASN B 1 54 ? 8.617 -19.594 4.258 1 94.62 54 ASN B N 1
ATOM 1597 C CA . ASN B 1 54 ? 9.359 -18.469 3.707 1 94.62 54 ASN B CA 1
ATOM 1598 C C . ASN B 1 54 ? 10.008 -18.812 2.371 1 94.62 54 ASN B C 1
ATOM 1600 O O . ASN B 1 54 ? 10.742 -18.016 1.8 1 94.62 54 ASN B O 1
ATOM 1604 N N . SER B 1 55 ? 9.734 -20.062 1.91 1 95.44 55 SER B N 1
ATOM 1605 C CA . SER B 1 55 ? 10.078 -20.312 0.516 1 95.44 55 SER B CA 1
ATOM 1606 C C . SER B 1 55 ? 9.094 -19.641 -0.43 1 95.44 55 SER B C 1
ATOM 1608 O O . SER B 1 55 ? 8.078 -19.094 0.009 1 95.44 55 SER B O 1
ATOM 1610 N N . PHE B 1 56 ? 9.461 -19.625 -1.734 1 96.94 56 PHE B N 1
ATOM 1611 C CA . PHE B 1 56 ? 8.617 -18.953 -2.713 1 96.94 56 PHE B CA 1
ATOM 1612 C C . PHE B 1 56 ? 8.102 -19.938 -3.758 1 96.94 56 PHE B C 1
ATOM 1614 O O . PHE B 1 56 ? 8.891 -20.609 -4.422 1 96.94 56 PHE B O 1
ATOM 1621 N N . ALA B 1 57 ? 6.812 -20.031 -3.855 1 97.94 57 ALA B N 1
ATOM 1622 C CA . ALA B 1 57 ? 6.25 -20.828 -4.945 1 97.94 57 ALA B CA 1
ATOM 1623 C C . ALA B 1 57 ? 6.688 -20.281 -6.301 1 97.94 57 ALA B C 1
ATOM 1625 O O . ALA B 1 57 ? 6.688 -19.078 -6.523 1 97.94 57 ALA B O 1
ATOM 1626 N N . GLY B 1 58 ? 7.074 -21.141 -7.141 1 97.56 58 GLY B N 1
ATOM 1627 C CA . GLY B 1 58 ? 7.41 -20.766 -8.5 1 97.56 58 GLY B CA 1
ATOM 1628 C C . GLY B 1 58 ? 8.758 -20.078 -8.617 1 97.56 58 GLY B C 1
ATOM 1629 O O . GLY B 1 58 ? 9.008 -19.344 -9.562 1 97.56 58 GLY B O 1
ATOM 1630 N N . ALA B 1 59 ? 9.516 -20.172 -7.629 1 95.31 59 ALA B N 1
ATOM 1631 C CA . ALA B 1 59 ? 10.852 -19.578 -7.672 1 95.31 59 ALA B CA 1
ATOM 1632 C C . ALA B 1 59 ? 11.898 -20.547 -7.141 1 95.31 59 ALA B C 1
ATOM 1634 O O . ALA B 1 59 ? 11.75 -21.094 -6.047 1 95.31 59 ALA B O 1
ATOM 1635 N N . GLU B 1 60 ? 12.883 -20.797 -7.93 1 90.94 60 GLU B N 1
ATOM 1636 C CA . GLU B 1 60 ? 14.016 -21.609 -7.527 1 90.94 60 GLU B CA 1
ATOM 1637 C C . GLU B 1 60 ? 15.328 -21.047 -8.07 1 90.94 60 GLU B C 1
ATOM 1639 O O . GLU B 1 60 ? 15.344 -20.438 -9.148 1 90.94 60 GLU B O 1
ATOM 1644 N N . ALA B 1 61 ? 16.266 -21.094 -7.191 1 84.62 61 ALA B N 1
ATOM 1645 C CA . ALA B 1 61 ? 17.609 -20.781 -7.684 1 84.62 61 ALA B CA 1
ATOM 1646 C C . ALA B 1 61 ? 18.344 -22.031 -8.117 1 84.62 61 ALA B C 1
ATOM 1648 O O . ALA B 1 61 ? 18.297 -23.062 -7.43 1 84.62 61 ALA B O 1
ATOM 1649 N N . ASP B 1 62 ? 18.906 -21.938 -9.32 1 83 62 ASP B N 1
ATOM 1650 C CA . ASP B 1 62 ? 19.656 -23.109 -9.758 1 83 62 ASP B CA 1
ATOM 1651 C C . ASP B 1 62 ? 21.016 -23.172 -9.07 1 83 62 ASP B C 1
ATOM 1653 O O . ASP B 1 62 ? 21.328 -22.359 -8.195 1 83 62 ASP B O 1
ATOM 1657 N N . ALA B 1 63 ? 21.719 -24.266 -9.391 1 85.69 63 ALA B N 1
ATOM 1658 C CA . ALA B 1 63 ? 23 -24.547 -8.742 1 85.69 63 ALA B CA 1
ATOM 1659 C C . ALA B 1 63 ? 23.969 -23.391 -8.938 1 85.69 63 ALA B C 1
ATOM 1661 O O . ALA B 1 63 ? 24.922 -23.219 -8.156 1 85.69 63 ALA B O 1
ATOM 1662 N N . MET B 1 64 ? 23.719 -22.547 -9.953 1 88.31 64 MET B N 1
ATOM 1663 C CA . MET B 1 64 ? 24.609 -21.422 -10.266 1 88.31 64 MET B CA 1
ATOM 1664 C C . MET B 1 64 ? 24.047 -20.125 -9.703 1 88.31 64 MET B C 1
ATOM 1666 O O . MET B 1 64 ? 24.641 -19.062 -9.898 1 88.31 64 MET B O 1
ATOM 1670 N N . GLY B 1 65 ? 22.922 -20.188 -9.094 1 82.56 65 GLY B N 1
ATOM 1671 C CA . GLY B 1 65 ? 22.344 -19 -8.469 1 82.56 65 GLY B CA 1
ATOM 1672 C C . GLY B 1 65 ? 21.422 -18.234 -9.391 1 82.56 65 GLY B C 1
ATOM 1673 O O . GLY B 1 65 ? 21 -17.109 -9.078 1 82.56 65 GLY B O 1
ATOM 1674 N N . VAL B 1 66 ? 21.188 -18.859 -10.57 1 83.06 66 VAL B N 1
ATOM 1675 C CA . VAL B 1 66 ? 20.281 -18.219 -11.523 1 83.06 66 VAL B CA 1
ATOM 1676 C C . VAL B 1 66 ? 18.828 -18.469 -11.117 1 83.06 66 VAL B C 1
ATOM 1678 O O . VAL B 1 66 ? 18.438 -19.625 -10.891 1 83.06 66 VAL B O 1
ATOM 1681 N N . LEU B 1 67 ? 18.109 -17.344 -11.016 1 84.94 67 LEU B N 1
ATOM 1682 C CA . LEU B 1 67 ? 16.703 -17.438 -10.641 1 84.94 67 LEU B CA 1
ATOM 1683 C C . LEU B 1 67 ? 15.875 -18.062 -11.766 1 84.94 67 LEU B C 1
ATOM 1685 O O . LEU B 1 67 ? 15.938 -17.609 -12.906 1 84.94 67 LEU B O 1
ATOM 1689 N N . ASN B 1 68 ? 15.273 -19.188 -11.438 1 90.75 68 ASN B N 1
ATOM 1690 C CA . ASN B 1 68 ? 14.203 -19.734 -12.273 1 90.75 68 ASN B CA 1
ATOM 1691 C C . ASN B 1 68 ? 12.828 -19.422 -11.703 1 90.75 68 ASN B C 1
ATOM 1693 O O . ASN B 1 68 ? 12.391 -20.047 -10.742 1 90.75 68 ASN B O 1
ATOM 1697 N N . ALA B 1 69 ? 12.273 -18.406 -12.297 1 94.19 69 ALA B N 1
ATOM 1698 C CA . ALA B 1 69 ? 10.961 -17.984 -11.812 1 94.19 69 ALA B CA 1
ATOM 1699 C C . ALA B 1 69 ? 9.859 -18.359 -12.805 1 94.19 69 ALA B C 1
ATOM 1701 O O . ALA B 1 69 ? 10.008 -18.141 -14.008 1 94.19 69 ALA B O 1
ATOM 1702 N N . ASP B 1 70 ? 8.844 -18.984 -12.344 1 97.56 70 ASP B N 1
ATOM 1703 C CA . ASP B 1 70 ? 7.645 -19.359 -13.102 1 97.56 70 ASP B CA 1
ATOM 1704 C C . ASP B 1 70 ? 6.484 -18.422 -12.773 1 97.56 70 ASP B C 1
ATOM 1706 O O . ASP B 1 70 ? 5.812 -18.594 -11.75 1 97.56 70 ASP B O 1
ATOM 1710 N N . ILE B 1 71 ? 6.172 -17.469 -13.711 1 98.56 71 ILE B N 1
ATOM 1711 C CA . ILE B 1 71 ? 5.172 -16.422 -13.477 1 98.56 71 ILE B CA 1
ATOM 1712 C C . ILE B 1 71 ? 3.797 -17.062 -13.297 1 98.56 71 ILE B C 1
ATOM 1714 O O . ILE B 1 71 ? 2.971 -16.562 -12.531 1 98.56 71 ILE B O 1
ATOM 1718 N N . ARG B 1 72 ? 3.514 -18.125 -13.953 1 98.88 72 ARG B N 1
ATOM 1719 C CA . ARG B 1 72 ? 2.221 -18.797 -13.812 1 98.88 72 ARG B CA 1
ATOM 1720 C C . ARG B 1 72 ? 2.057 -19.391 -12.414 1 98.88 72 ARG B C 1
ATOM 1722 O O . ARG B 1 72 ? 1.019 -19.203 -11.773 1 98.88 72 ARG B O 1
ATOM 1729 N N . ALA B 1 73 ? 3.117 -20.031 -11.953 1 98.81 73 ALA B N 1
ATOM 1730 C CA . ALA B 1 73 ? 3.094 -20.609 -10.609 1 98.81 73 ALA B CA 1
ATOM 1731 C C . ALA B 1 73 ? 3.002 -19.516 -9.547 1 98.81 73 ALA B C 1
ATOM 1733 O O . ALA B 1 73 ? 2.244 -19.641 -8.586 1 98.81 73 ALA B O 1
ATOM 1734 N N . GLN B 1 74 ? 3.781 -18.469 -9.695 1 98.81 74 GLN B N 1
ATOM 1735 C CA . GLN B 1 74 ? 3.744 -17.391 -8.719 1 98.81 74 GLN B CA 1
ATOM 1736 C C . GLN B 1 74 ? 2.383 -16.703 -8.711 1 98.81 74 GLN B C 1
ATOM 1738 O O . GLN B 1 74 ? 1.84 -16.391 -7.641 1 98.81 74 GLN B O 1
ATOM 1743 N N . THR B 1 75 ? 1.804 -16.484 -9.922 1 98.94 75 THR B N 1
ATOM 1744 C CA . THR B 1 75 ? 0.5 -15.836 -9.992 1 98.94 75 THR B CA 1
ATOM 1745 C C . THR B 1 75 ? -0.558 -16.656 -9.266 1 98.94 75 THR B C 1
ATOM 1747 O O . THR B 1 75 ? -1.326 -16.125 -8.461 1 98.94 75 THR B O 1
ATOM 1750 N N . ARG B 1 76 ? -0.553 -17.922 -9.516 1 98.94 76 ARG B N 1
ATOM 1751 C CA . ARG B 1 76 ? -1.51 -18.812 -8.859 1 98.94 76 ARG B CA 1
ATOM 1752 C C . ARG B 1 76 ? -1.355 -18.766 -7.344 1 98.94 76 ARG B C 1
ATOM 1754 O O . ARG B 1 76 ? -2.342 -18.625 -6.621 1 98.94 76 ARG B O 1
ATOM 1761 N N . ALA B 1 77 ? -0.131 -18.844 -6.898 1 98.81 77 ALA B N 1
ATOM 1762 C CA . ALA B 1 77 ? 0.139 -18.828 -5.461 1 98.81 77 ALA B CA 1
ATOM 1763 C C . ALA B 1 77 ? -0.309 -17.5 -4.836 1 98.81 77 ALA B C 1
ATOM 1765 O O . ALA B 1 77 ? -0.873 -17.484 -3.738 1 98.81 77 ALA B O 1
ATOM 1766 N N . VAL B 1 78 ? -0.063 -16.375 -5.512 1 98.88 78 VAL B N 1
ATOM 1767 C CA . VAL B 1 78 ? -0.434 -15.055 -4.996 1 98.88 78 VAL B CA 1
ATOM 1768 C C . VAL B 1 78 ? -1.95 -14.969 -4.84 1 98.88 78 VAL B C 1
ATOM 1770 O O . VAL B 1 78 ? -2.451 -14.539 -3.797 1 98.88 78 VAL B O 1
ATOM 1773 N N . ILE B 1 79 ? -2.691 -15.391 -5.867 1 98.94 79 ILE B N 1
ATOM 1774 C CA . ILE B 1 79 ? -4.145 -15.297 -5.832 1 98.94 79 ILE B CA 1
ATOM 1775 C C . ILE B 1 79 ? -4.695 -16.219 -4.75 1 98.94 79 ILE B C 1
ATOM 1777 O O . ILE B 1 79 ? -5.594 -15.844 -3.996 1 98.94 79 ILE B O 1
ATOM 1781 N N . GLU B 1 80 ? -4.133 -17.375 -4.594 1 98.81 80 GLU B N 1
ATOM 1782 C CA . GLU B 1 80 ? -4.578 -18.328 -3.578 1 98.81 80 GLU B CA 1
ATOM 1783 C C . GLU B 1 80 ? -4.227 -17.844 -2.176 1 98.81 80 GLU B C 1
ATOM 1785 O O . GLU B 1 80 ? -4.977 -18.078 -1.226 1 98.81 80 GLU B O 1
ATOM 1790 N N . ASN B 1 81 ? -3.084 -17.234 -2.02 1 98.75 81 ASN B N 1
ATOM 1791 C CA . ASN B 1 81 ? -2.754 -16.609 -0.74 1 98.75 81 ASN B CA 1
ATOM 1792 C C . ASN B 1 81 ? -3.75 -15.516 -0.372 1 98.75 81 ASN B C 1
ATOM 1794 O O . ASN B 1 81 ? -4.184 -15.422 0.778 1 98.75 81 ASN B O 1
ATOM 1798 N N . ILE B 1 82 ? -4.105 -14.664 -1.344 1 98.81 82 ILE B N 1
ATOM 1799 C CA . ILE B 1 82 ? -5.094 -13.617 -1.116 1 98.81 82 ILE B CA 1
ATOM 1800 C C . ILE B 1 82 ? -6.43 -14.25 -0.727 1 98.81 82 ILE B C 1
ATOM 1802 O O . ILE B 1 82 ? -7.105 -13.773 0.19 1 98.81 82 ILE B O 1
ATOM 1806 N N . GLN B 1 83 ? -6.785 -15.312 -1.383 1 98.81 83 GLN B N 1
ATOM 1807 C CA . GLN B 1 83 ? -8.016 -16.016 -1.057 1 98.81 83 GLN B CA 1
ATOM 1808 C C . GLN B 1 83 ? -8.016 -16.5 0.393 1 98.81 83 GLN B C 1
ATOM 1810 O O . GLN B 1 83 ? -8.977 -16.281 1.126 1 98.81 83 GLN B O 1
ATOM 1815 N N . ALA B 1 84 ? -6.934 -17.109 0.786 1 98.62 84 ALA B N 1
ATOM 1816 C CA . ALA B 1 84 ? -6.824 -17.625 2.15 1 98.62 84 ALA B CA 1
ATOM 1817 C C . ALA B 1 84 ? -6.914 -16.484 3.168 1 98.62 84 ALA B C 1
ATOM 1819 O O . ALA B 1 84 ? -7.551 -16.641 4.215 1 98.62 84 ALA B O 1
ATOM 1820 N N . ILE B 1 85 ? -6.289 -15.375 2.893 1 98.62 85 ILE B N 1
ATOM 1821 C CA . ILE B 1 85 ? -6.344 -14.211 3.764 1 98.62 85 ILE B CA 1
ATOM 1822 C C . ILE B 1 85 ? -7.785 -13.719 3.879 1 98.62 85 ILE B C 1
ATOM 1824 O O . ILE B 1 85 ? -8.289 -13.492 4.984 1 98.62 85 ILE B O 1
ATOM 1828 N N . LEU B 1 86 ? -8.461 -13.562 2.748 1 98.75 86 LEU B N 1
ATOM 1829 C CA . LEU B 1 86 ? -9.844 -13.102 2.746 1 98.75 86 LEU B CA 1
ATOM 1830 C C . LEU B 1 86 ? -10.742 -14.055 3.525 1 98.75 86 LEU B C 1
ATOM 1832 O O . LEU B 1 86 ? -11.578 -13.625 4.316 1 98.75 86 LEU B O 1
ATOM 1836 N N . GLN B 1 87 ? -10.539 -15.305 3.334 1 98.5 87 GLN B N 1
ATOM 1837 C CA . GLN B 1 87 ? -11.359 -16.312 4.008 1 98.5 87 GLN B CA 1
ATOM 1838 C C . GLN B 1 87 ? -11.164 -16.25 5.52 1 98.5 87 GLN B C 1
ATOM 1840 O O . GLN B 1 87 ? -12.102 -16.5 6.281 1 98.5 87 GLN B O 1
ATOM 1845 N N . SER B 1 88 ? -10.047 -15.961 5.957 1 98 88 SER B N 1
ATOM 1846 C CA . SER B 1 88 ? -9.75 -15.883 7.387 1 98 88 SER B CA 1
ATOM 1847 C C . SER B 1 88 ? -10.547 -14.766 8.055 1 98 88 SER B C 1
ATOM 1849 O O . SER B 1 88 ? -10.695 -14.742 9.273 1 98 88 SER B O 1
ATOM 1851 N N . VAL B 1 89 ? -11.047 -13.891 7.258 1 97.12 89 VAL B N 1
ATOM 1852 C CA . VAL B 1 89 ? -11.797 -12.773 7.824 1 97.12 89 VAL B CA 1
ATOM 1853 C C . VAL B 1 89 ? -13.219 -12.766 7.262 1 97.12 89 VAL B C 1
ATOM 1855 O O . VAL B 1 89 ? -13.867 -11.719 7.211 1 97.12 89 VAL B O 1
ATOM 1858 N N . GLY B 1 90 ? -13.625 -13.852 6.742 1 97.06 90 GLY B N 1
ATOM 1859 C CA . GLY B 1 90 ? -15.023 -14.07 6.402 1 97.06 90 GLY B CA 1
ATOM 1860 C C . GLY B 1 90 ? -15.367 -13.617 4.996 1 97.06 90 GLY B C 1
ATOM 1861 O O . GLY B 1 90 ? -16.531 -13.352 4.695 1 97.06 90 GLY B O 1
ATOM 1862 N N . ALA B 1 91 ? -14.445 -13.438 4.109 1 98.5 91 ALA B N 1
ATOM 1863 C CA . ALA B 1 91 ? -14.648 -13.039 2.721 1 98.5 91 ALA B CA 1
ATOM 1864 C C . ALA B 1 91 ? -14.039 -14.062 1.764 1 98.5 91 ALA B C 1
ATOM 1866 O O . ALA B 1 91 ? -13.641 -15.148 2.182 1 98.5 91 ALA B O 1
ATOM 1867 N N . ASP B 1 92 ? -14.109 -13.734 0.465 1 98.81 92 ASP B N 1
ATOM 1868 C CA . ASP B 1 92 ? -13.547 -14.602 -0.566 1 98.81 92 ASP B CA 1
ATOM 1869 C C . ASP B 1 92 ? -13.195 -13.805 -1.82 1 98.81 92 ASP B C 1
ATOM 1871 O O . ASP B 1 92 ? -13.359 -12.586 -1.854 1 98.81 92 ASP B O 1
ATOM 1875 N N . LEU B 1 93 ? -12.719 -14.508 -2.82 1 98.88 93 LEU B N 1
ATOM 1876 C CA . LEU B 1 93 ? -12.305 -13.844 -4.051 1 98.88 93 LEU B CA 1
ATOM 1877 C C . LEU B 1 93 ? -13.477 -13.109 -4.695 1 98.88 93 LEU B C 1
ATOM 1879 O O . LEU B 1 93 ? -13.289 -12.07 -5.328 1 98.88 93 LEU B O 1
ATOM 1883 N N . THR B 1 94 ? -14.68 -13.57 -4.477 1 98.69 94 THR B N 1
ATOM 1884 C CA . THR B 1 94 ? -15.859 -12.992 -5.113 1 98.69 94 THR B CA 1
ATOM 1885 C C . THR B 1 94 ? -16.188 -11.633 -4.508 1 98.69 94 THR B C 1
ATOM 1887 O O . THR B 1 94 ? -16.984 -10.875 -5.066 1 98.69 94 THR B O 1
ATOM 1890 N N . ASP B 1 95 ? -15.562 -11.336 -3.402 1 98.81 95 ASP B N 1
ATOM 1891 C CA . ASP B 1 95 ? -15.812 -10.062 -2.727 1 98.81 95 ASP B CA 1
ATOM 1892 C C . ASP B 1 95 ? -14.82 -9 -3.191 1 98.81 95 ASP B C 1
ATOM 1894 O O . ASP B 1 95 ? -14.953 -7.824 -2.83 1 98.81 95 ASP B O 1
ATOM 1898 N N . LEU B 1 96 ? -13.836 -9.375 -4.004 1 98.94 96 LEU B N 1
ATOM 1899 C CA . LEU B 1 96 ? -12.844 -8.406 -4.465 1 98.94 96 LEU B CA 1
ATOM 1900 C C . LEU B 1 96 ? -13.484 -7.371 -5.387 1 98.94 96 LEU B C 1
ATOM 1902 O O . LEU B 1 96 ? -14.289 -7.719 -6.254 1 98.94 96 LEU B O 1
ATOM 1906 N N . VAL B 1 97 ? -13.094 -6.09 -5.172 1 98.88 97 VAL B N 1
ATOM 1907 C CA . VAL B 1 97 ? -13.609 -5.039 -6.039 1 98.88 97 VAL B CA 1
ATOM 1908 C C . VAL B 1 97 ? -12.461 -4.371 -6.785 1 98.88 97 VAL B C 1
ATOM 1910 O O . VAL B 1 97 ? -12.672 -3.727 -7.816 1 98.88 97 VAL B O 1
ATOM 1913 N N . GLU B 1 98 ? -11.258 -4.523 -6.32 1 98.88 98 GLU B N 1
ATOM 1914 C CA . GLU B 1 98 ? -10.094 -3.912 -6.961 1 98.88 98 GLU B CA 1
ATOM 1915 C C . GLU B 1 98 ? -8.836 -4.738 -6.73 1 98.88 98 GLU B C 1
ATOM 1917 O O . GLU B 1 98 ? -8.617 -5.25 -5.629 1 98.88 98 GLU B O 1
ATOM 1922 N N . LEU B 1 99 ? -7.977 -4.867 -7.758 1 98.75 99 LEU B N 1
ATOM 1923 C CA . LEU B 1 99 ? -6.648 -5.461 -7.664 1 98.75 99 LEU B CA 1
ATOM 1924 C C . LEU B 1 99 ? -5.609 -4.578 -8.336 1 98.75 99 LEU B C 1
ATOM 1926 O O . LEU B 1 99 ? -5.855 -4.031 -9.414 1 98.75 99 LEU B O 1
ATOM 1930 N N . SER B 1 100 ? -4.508 -4.414 -7.703 1 98.88 100 SER B N 1
ATOM 1931 C CA . SER B 1 100 ? -3.307 -3.854 -8.312 1 98.88 100 SER B CA 1
ATOM 1932 C C . SER B 1 100 ? -2.191 -4.891 -8.391 1 98.88 100 SER B C 1
ATOM 1934 O O . SER B 1 100 ? -1.717 -5.383 -7.363 1 98.88 100 SER B O 1
ATOM 1936 N N . ALA B 1 101 ? -1.829 -5.191 -9.57 1 98.94 101 ALA B N 1
ATOM 1937 C CA . ALA B 1 101 ? -0.767 -6.168 -9.797 1 98.94 101 ALA B CA 1
ATOM 1938 C C . ALA B 1 101 ? 0.54 -5.48 -10.18 1 98.94 101 ALA B C 1
ATOM 1940 O O . ALA B 1 101 ? 0.556 -4.613 -11.055 1 98.94 101 ALA B O 1
ATOM 1941 N N . PHE B 1 102 ? 1.6 -5.891 -9.523 1 98.94 102 PHE B N 1
ATOM 1942 C CA . PHE B 1 102 ? 2.945 -5.383 -9.758 1 98.94 102 PHE B CA 1
ATOM 1943 C C . PHE B 1 102 ? 3.846 -6.477 -10.32 1 98.94 102 PHE B C 1
ATOM 1945 O O . PHE B 1 102 ? 4.172 -7.438 -9.625 1 98.94 102 PHE B O 1
ATOM 1952 N N . LEU B 1 103 ? 4.219 -6.344 -11.547 1 98.88 103 LEU B N 1
ATOM 1953 C CA . LEU B 1 103 ? 5.172 -7.242 -12.195 1 98.88 103 LEU B CA 1
ATOM 1954 C C . LEU B 1 103 ? 6.559 -6.609 -12.25 1 98.88 103 LEU B C 1
ATOM 1956 O O . LEU B 1 103 ? 6.688 -5.398 -12.445 1 98.88 103 LEU B O 1
ATOM 1960 N N . VAL B 1 104 ? 7.609 -7.48 -12.141 1 98 104 VAL B N 1
ATOM 1961 C CA . VAL B 1 104 ? 8.961 -6.953 -12.297 1 98 104 VAL B CA 1
ATOM 1962 C C . VAL B 1 104 ? 9.297 -6.797 -13.773 1 98 104 VAL B C 1
ATOM 1964 O O . VAL B 1 104 ? 10.094 -5.938 -14.156 1 98 104 VAL B O 1
ATOM 1967 N N . ASP B 1 105 ? 8.641 -7.59 -14.656 1 97.69 105 ASP B N 1
ATOM 1968 C CA . ASP B 1 105 ? 8.898 -7.648 -16.094 1 97.69 105 ASP B CA 1
ATOM 1969 C C . ASP B 1 105 ? 7.602 -7.871 -16.875 1 97.69 105 ASP B C 1
ATOM 1971 O O . ASP B 1 105 ? 6.887 -8.844 -16.625 1 97.69 105 ASP B O 1
ATOM 1975 N N . MET B 1 106 ? 7.34 -6.992 -17.891 1 98.19 106 MET B N 1
ATOM 1976 C CA . MET B 1 106 ? 6.105 -7.105 -18.656 1 98.19 106 MET B CA 1
ATOM 1977 C C . MET B 1 106 ? 6.168 -8.289 -19.625 1 98.19 106 MET B C 1
ATOM 1979 O O . MET B 1 106 ? 5.152 -8.688 -20.188 1 98.19 106 MET B O 1
ATOM 1983 N N . GLY B 1 107 ? 7.344 -8.805 -19.766 1 98.25 107 GLY B N 1
ATOM 1984 C CA . GLY B 1 107 ? 7.441 -10.062 -20.484 1 98.25 107 GLY B CA 1
ATOM 1985 C C . GLY B 1 107 ? 6.645 -11.188 -19.844 1 98.25 107 GLY B C 1
ATOM 1986 O O . GLY B 1 107 ? 6.305 -12.172 -20.5 1 98.25 107 GLY B O 1
ATOM 1987 N N . ASP B 1 108 ? 6.336 -11.039 -18.594 1 98.31 108 ASP B N 1
ATOM 1988 C CA . ASP B 1 108 ? 5.598 -12.039 -17.828 1 98.31 108 ASP B CA 1
ATOM 1989 C C . ASP B 1 108 ? 4.09 -11.836 -17.969 1 98.31 108 ASP B C 1
ATOM 1991 O O . ASP B 1 108 ? 3.303 -12.633 -17.469 1 98.31 108 ASP B O 1
ATOM 1995 N N . PHE B 1 109 ? 3.68 -10.789 -18.719 1 98.75 109 PHE B N 1
ATOM 1996 C CA . PHE B 1 109 ? 2.283 -10.375 -18.734 1 98.75 109 PHE B CA 1
ATOM 1997 C C . PHE B 1 109 ? 1.395 -11.484 -19.297 1 98.75 109 PHE B C 1
ATOM 1999 O O . PHE B 1 109 ? 0.327 -11.766 -18.734 1 98.75 109 PHE B O 1
ATOM 2006 N N . LYS B 1 110 ? 1.804 -12.094 -20.297 1 98.75 110 LYS B N 1
ATOM 2007 C CA . LYS B 1 110 ? 0.973 -13.125 -20.906 1 98.75 110 LYS B CA 1
ATOM 2008 C C . LYS B 1 110 ? 0.681 -14.258 -19.938 1 98.75 110 LYS B C 1
ATOM 2010 O O . LYS B 1 110 ? -0.474 -14.648 -19.766 1 98.75 110 LYS B O 1
ATOM 2015 N N . GLY B 1 111 ? 1.714 -14.82 -19.312 1 98.88 111 GLY B N 1
ATOM 2016 C CA . GLY B 1 111 ? 1.53 -15.891 -18.359 1 98.88 111 GLY B CA 1
ATOM 2017 C C . GLY B 1 111 ? 0.688 -15.484 -17.156 1 98.88 111 GLY B C 1
ATOM 2018 O O . GLY B 1 111 ? -0.203 -16.219 -16.734 1 98.88 111 GLY B O 1
ATOM 2019 N N . TYR B 1 112 ? 0.993 -14.289 -16.656 1 98.88 112 TYR B N 1
ATOM 2020 C CA . TYR B 1 112 ? 0.189 -13.703 -15.586 1 98.88 112 TYR B CA 1
ATOM 2021 C C . TYR B 1 112 ? -1.28 -13.633 -15.992 1 98.88 112 TYR B C 1
ATOM 2023 O O . TYR B 1 112 ? -2.152 -14.102 -15.258 1 98.88 112 TYR B O 1
ATOM 2031 N N . ASN B 1 113 ? -1.502 -13.117 -17.109 1 98.88 113 ASN B N 1
ATOM 2032 C CA . ASN B 1 113 ? -2.855 -12.875 -17.594 1 98.88 113 ASN B CA 1
ATOM 2033 C C . ASN B 1 113 ? -3.617 -14.188 -17.797 1 98.88 113 ASN B C 1
ATOM 2035 O O . ASN B 1 113 ? -4.812 -14.266 -17.5 1 98.88 113 ASN B O 1
ATOM 2039 N N . GLU B 1 114 ? -3.004 -15.125 -18.281 1 98.88 114 GLU B N 1
ATOM 2040 C CA . GLU B 1 114 ? -3.621 -16.438 -18.5 1 98.88 114 GLU B CA 1
ATOM 2041 C C . GLU B 1 114 ? -4.098 -17.031 -17.172 1 98.88 114 GLU B C 1
ATOM 2043 O O . GLU B 1 114 ? -5.23 -17.5 -17.078 1 98.88 114 GLU B O 1
ATOM 2048 N N . VAL B 1 115 ? -3.264 -17.047 -16.188 1 98.94 115 VAL B N 1
ATOM 2049 C CA . VAL B 1 115 ? -3.639 -17.625 -14.891 1 98.94 115 VAL B CA 1
ATOM 2050 C C . VAL B 1 115 ? -4.719 -16.766 -14.242 1 98.94 115 VAL B C 1
ATOM 2052 O O . VAL B 1 115 ? -5.684 -17.281 -13.68 1 98.94 115 VAL B O 1
ATOM 2055 N N . TYR B 1 116 ? -4.559 -15.422 -14.305 1 98.88 116 TYR B N 1
ATOM 2056 C CA . TYR B 1 116 ? -5.559 -14.5 -13.781 1 98.88 116 TYR B CA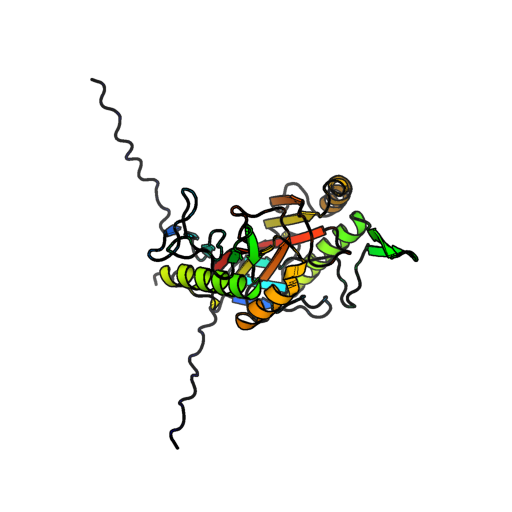 1
ATOM 2057 C C . TYR B 1 116 ? -6.945 -14.836 -14.312 1 98.88 116 TYR B C 1
ATOM 2059 O O . TYR B 1 116 ? -7.918 -14.867 -13.555 1 98.88 116 TYR B O 1
ATOM 2067 N N . ALA B 1 117 ? -7.039 -15.188 -15.523 1 98.75 117 ALA B N 1
ATOM 2068 C CA . ALA B 1 117 ? -8.305 -15.414 -16.219 1 98.75 117 ALA B CA 1
ATOM 2069 C C . ALA B 1 117 ? -8.953 -16.719 -15.75 1 98.75 117 ALA B C 1
ATOM 2071 O O . ALA B 1 117 ? -10.133 -16.953 -16.016 1 98.75 117 ALA B O 1
ATOM 2072 N N . GLU B 1 118 ? -8.203 -17.562 -15.109 1 98.75 118 GLU B N 1
ATOM 2073 C CA . GLU B 1 118 ? -8.773 -18.766 -14.516 1 98.75 118 GLU B CA 1
ATOM 2074 C C . GLU B 1 118 ? -9.617 -18.438 -13.289 1 98.75 118 GLU B C 1
ATOM 2076 O O . GLU B 1 118 ? -10.469 -19.219 -12.891 1 98.75 118 GLU B O 1
ATOM 2081 N N . TYR B 1 119 ? -9.398 -17.328 -12.688 1 98.88 119 TYR B N 1
ATOM 2082 C CA . TYR B 1 119 ? -10.023 -17 -11.414 1 98.88 119 TYR B CA 1
ATOM 2083 C C . TYR B 1 119 ? -11.086 -15.914 -11.594 1 98.88 119 TYR B C 1
ATOM 2085 O O . TYR B 1 119 ? -12.047 -15.844 -10.82 1 98.88 119 TYR B O 1
ATOM 2093 N N . PHE B 1 120 ? -10.891 -15.062 -12.594 1 98.69 120 PHE B N 1
ATOM 2094 C CA . PHE B 1 120 ? -11.742 -13.883 -12.688 1 98.69 120 PHE B CA 1
ATOM 2095 C C . PHE B 1 120 ? -12.273 -13.711 -14.109 1 98.69 120 PHE B C 1
ATOM 2097 O O . PHE B 1 120 ? -11.602 -14.078 -15.078 1 98.69 120 PHE B O 1
ATOM 2104 N N . GLY B 1 121 ? -13.453 -13.094 -14.195 1 98.19 121 GLY B N 1
ATOM 2105 C CA . GLY B 1 121 ? -14.078 -12.688 -15.445 1 98.19 121 GLY B CA 1
ATOM 2106 C C . GLY B 1 121 ? -14.422 -11.211 -15.477 1 98.19 121 GLY B C 1
ATOM 2107 O O . GLY B 1 121 ? -13.914 -10.422 -14.672 1 98.19 121 GLY B O 1
ATOM 2108 N N . TYR B 1 122 ? -15.266 -10.797 -16.406 1 98.12 122 TYR B N 1
ATOM 2109 C CA . TYR B 1 122 ? -15.633 -9.398 -16.594 1 98.12 122 TYR B CA 1
ATOM 2110 C C . TYR B 1 122 ? -16.453 -8.883 -15.422 1 98.12 122 TYR B C 1
ATOM 2112 O O . TYR B 1 122 ? -16.656 -7.68 -15.273 1 98.12 122 TYR B O 1
ATOM 2120 N N . ASP B 1 123 ? -16.953 -9.766 -14.609 1 98.06 123 ASP B N 1
ATOM 2121 C CA . ASP B 1 123 ? -17.703 -9.398 -13.414 1 98.06 123 ASP B CA 1
ATOM 2122 C C . ASP B 1 123 ? -16.781 -9.352 -12.188 1 98.06 123 ASP B C 1
ATOM 2124 O O . ASP B 1 123 ? -17.25 -9.164 -11.062 1 98.06 123 ASP B O 1
ATOM 2128 N N . GLY B 1 124 ? -15.539 -9.578 -12.391 1 98.5 124 GLY B N 1
ATOM 2129 C CA . GLY B 1 124 ? -14.57 -9.586 -11.305 1 98.5 124 GLY B CA 1
ATOM 2130 C C . GLY B 1 124 ? -14.117 -8.188 -10.906 1 98.5 124 GLY B C 1
ATOM 2131 O O . GLY B 1 124 ? -14.789 -7.203 -11.211 1 98.5 124 GLY B O 1
ATOM 2132 N N . PRO B 1 125 ? -13.086 -8.125 -10.141 1 98.88 125 PRO B N 1
ATOM 2133 C CA . PRO B 1 125 ? -12.594 -6.816 -9.703 1 98.88 125 PRO B CA 1
ATOM 2134 C C . PRO B 1 125 ? -11.984 -6 -10.836 1 98.88 125 PRO B C 1
ATOM 2136 O O . PRO B 1 125 ? -11.5 -6.57 -11.82 1 98.88 125 PRO B O 1
ATOM 2139 N N . THR B 1 126 ? -12.102 -4.656 -10.695 1 98.81 126 THR B N 1
ATOM 2140 C CA . THR B 1 126 ? -11.242 -3.83 -11.547 1 98.81 126 THR B CA 1
ATOM 2141 C C . THR B 1 126 ? -9.773 -4.215 -11.359 1 98.81 126 THR B C 1
ATOM 2143 O O . THR B 1 126 ? -9.398 -4.773 -10.328 1 98.81 126 THR B O 1
ATOM 2146 N N . ARG B 1 127 ? -8.961 -3.979 -12.398 1 98.81 127 ARG B N 1
ATOM 2147 C CA . ARG B 1 127 ? -7.562 -4.402 -12.344 1 98.81 127 ARG B CA 1
ATOM 2148 C C . ARG B 1 127 ? -6.645 -3.342 -12.945 1 98.81 127 ARG B C 1
ATOM 2150 O O . ARG B 1 127 ? -6.949 -2.777 -14 1 98.81 127 ARG B O 1
ATOM 2157 N N . THR B 1 128 ? -5.621 -2.998 -12.258 1 98.75 128 THR B N 1
ATOM 2158 C CA . THR B 1 128 ? -4.473 -2.262 -12.773 1 98.75 128 THR B CA 1
ATOM 2159 C C . THR B 1 128 ? -3.209 -3.115 -12.703 1 98.75 128 THR B C 1
ATOM 2161 O O . THR B 1 128 ? -2.947 -3.766 -11.688 1 98.75 128 THR B O 1
ATOM 2164 N N . THR B 1 129 ? -2.467 -3.148 -13.805 1 98.75 129 THR B N 1
ATOM 2165 C CA . THR B 1 129 ? -1.198 -3.869 -13.844 1 98.75 129 THR B CA 1
ATOM 2166 C C . THR B 1 129 ? -0.068 -2.945 -14.289 1 98.75 129 THR B C 1
ATOM 2168 O O . THR B 1 129 ? -0.181 -2.268 -15.312 1 98.75 129 THR B O 1
ATOM 2171 N N . VAL B 1 130 ? 0.979 -2.885 -13.469 1 98.69 130 VAL B N 1
ATOM 2172 C CA . VAL B 1 130 ? 2.137 -2.072 -13.828 1 98.69 130 VAL B CA 1
ATOM 2173 C C . VAL B 1 130 ? 3.414 -2.891 -13.664 1 98.69 130 VAL B C 1
ATOM 2175 O O . VAL B 1 130 ? 3.443 -3.863 -12.906 1 98.69 130 VAL B O 1
ATOM 2178 N N . ALA B 1 131 ? 4.492 -2.49 -14.391 1 98.56 131 ALA B N 1
ATOM 2179 C CA . ALA B 1 131 ? 5.832 -2.992 -14.086 1 98.56 131 ALA B CA 1
ATOM 2180 C C . ALA B 1 131 ? 6.523 -2.109 -13.055 1 98.56 131 ALA B C 1
ATOM 2182 O O . ALA B 1 131 ? 6.449 -0.881 -13.125 1 98.56 131 ALA B O 1
ATOM 2183 N N . VAL B 1 132 ? 7.082 -2.715 -12.094 1 98.56 132 VAL B N 1
ATOM 2184 C CA . VAL B 1 132 ? 7.883 -2.023 -11.086 1 98.56 132 VAL B CA 1
ATOM 2185 C C . VAL B 1 132 ? 9.352 -2.406 -11.242 1 98.56 132 VAL B C 1
ATOM 2187 O O . VAL B 1 132 ? 9.672 -3.445 -11.828 1 98.56 132 VAL B O 1
ATOM 2190 N N . HIS B 1 133 ? 10.188 -1.57 -10.734 1 96.94 133 HIS B N 1
ATOM 2191 C CA . HIS B 1 133 ? 11.625 -1.778 -10.852 1 96.94 133 HIS B CA 1
ATOM 2192 C C . HIS B 1 133 ? 12.07 -3.014 -10.078 1 96.94 133 HIS B C 1
ATOM 2194 O O . HIS B 1 133 ? 12.898 -3.789 -10.562 1 96.94 133 HIS B O 1
ATOM 2200 N N . GLN B 1 134 ? 11.547 -3.137 -8.852 1 97 134 GLN B N 1
ATOM 2201 C CA . GLN B 1 134 ? 11.852 -4.25 -7.957 1 97 134 GLN B CA 1
ATOM 2202 C C . GLN B 1 134 ? 10.703 -4.52 -6.992 1 97 134 GLN B C 1
ATOM 2204 O O . GLN B 1 134 ? 9.852 -3.654 -6.781 1 97 134 GLN B O 1
ATOM 2209 N N . LEU B 1 135 ? 10.703 -5.746 -6.57 1 97.94 135 LEU B N 1
ATOM 2210 C CA . LEU B 1 135 ? 9.914 -6.125 -5.406 1 97.94 135 LEU B CA 1
ATOM 2211 C C . LEU B 1 135 ? 10.812 -6.402 -4.207 1 97.94 135 LEU B C 1
ATOM 2213 O O . LEU B 1 135 ? 12.039 -6.434 -4.336 1 97.94 135 LEU B O 1
ATOM 2217 N N . PRO B 1 136 ? 10.273 -6.492 -3 1 95.5 136 PRO B N 1
ATOM 2218 C CA . PRO B 1 136 ? 11.102 -6.527 -1.792 1 95.5 136 PRO B CA 1
ATOM 2219 C C . PRO B 1 136 ? 12.078 -7.703 -1.778 1 95.5 136 PRO B C 1
ATOM 2221 O O . PRO B 1 136 ? 13.102 -7.652 -1.098 1 95.5 136 PRO B O 1
ATOM 2224 N N . HIS B 1 137 ? 11.766 -8.797 -2.475 1 95.5 137 HIS B N 1
ATOM 2225 C CA . HIS B 1 137 ? 12.656 -9.945 -2.578 1 95.5 137 HIS B CA 1
ATOM 2226 C C . HIS B 1 137 ? 12.992 -10.25 -4.035 1 95.5 137 HIS B C 1
ATOM 2228 O O . HIS B 1 137 ? 12.109 -10.25 -4.891 1 95.5 137 HIS B O 1
ATOM 2234 N N . PRO B 1 138 ? 14.242 -10.594 -4.297 1 93.69 138 PRO B N 1
ATOM 2235 C CA . PRO B 1 138 ? 14.656 -10.742 -5.695 1 93.69 138 PRO B CA 1
ATOM 2236 C C . PRO B 1 138 ? 14.047 -11.977 -6.363 1 93.69 138 PRO B C 1
ATOM 2238 O O . PRO B 1 138 ? 14.062 -12.086 -7.594 1 93.69 138 PRO B O 1
ATOM 2241 N N . MET B 1 139 ? 13.477 -12.852 -5.648 1 95.12 139 MET B N 1
ATOM 2242 C CA . MET B 1 139 ? 12.906 -14.078 -6.199 1 95.12 139 MET B CA 1
ATOM 2243 C C . MET B 1 139 ? 11.492 -13.836 -6.723 1 95.12 139 MET B C 1
ATOM 2245 O O . MET B 1 139 ? 10.922 -14.688 -7.41 1 95.12 139 MET B O 1
ATOM 2249 N N . LEU B 1 140 ? 10.961 -12.742 -6.434 1 97.56 140 LEU B N 1
ATOM 2250 C CA . LEU B 1 140 ? 9.57 -12.445 -6.781 1 97.56 140 LEU B CA 1
ATOM 2251 C C . LEU B 1 140 ? 9.492 -11.773 -8.148 1 97.56 140 LEU B C 1
ATOM 2253 O O . LEU B 1 140 ? 10.234 -10.828 -8.43 1 97.56 140 LEU B O 1
ATOM 2257 N N . ARG B 1 141 ? 8.5 -12.203 -8.898 1 98.06 141 ARG B N 1
ATOM 2258 C CA . ARG B 1 141 ? 8.211 -11.586 -10.188 1 98.06 141 ARG B CA 1
ATOM 2259 C C . ARG B 1 141 ? 6.879 -10.852 -10.156 1 98.06 141 ARG B C 1
ATOM 2261 O O . ARG B 1 141 ? 6.586 -10.047 -11.047 1 98.06 141 ARG B O 1
ATOM 2268 N N . ILE B 1 142 ? 6.074 -11.148 -9.094 1 98.81 142 ILE B N 1
ATOM 2269 C CA . ILE B 1 142 ? 4.75 -10.547 -9.008 1 98.81 142 ILE B CA 1
ATOM 2270 C C . ILE B 1 142 ? 4.367 -10.344 -7.543 1 98.81 142 ILE B C 1
ATOM 2272 O O . ILE B 1 142 ? 4.723 -11.156 -6.684 1 98.81 142 ILE B O 1
ATOM 2276 N N . GLU B 1 143 ? 3.693 -9.281 -7.242 1 98.88 143 GLU B N 1
ATOM 2277 C CA . GLU B 1 143 ? 2.969 -8.984 -6.008 1 98.88 143 GLU B CA 1
ATOM 2278 C C . GLU B 1 143 ? 1.626 -8.328 -6.309 1 98.88 143 GLU B C 1
ATOM 2280 O O . GLU B 1 143 ? 1.503 -7.562 -7.27 1 98.88 143 GLU B O 1
ATOM 2285 N N . ILE B 1 144 ? 0.579 -8.664 -5.535 1 98.94 144 ILE B N 1
ATOM 2286 C CA . ILE B 1 144 ? -0.748 -8.094 -5.754 1 98.94 144 ILE B CA 1
ATOM 2287 C C . ILE B 1 144 ? -1.3 -7.555 -4.438 1 98.94 144 ILE B C 1
ATOM 2289 O O . ILE B 1 144 ? -1.192 -8.211 -3.396 1 98.94 144 ILE B O 1
ATOM 2293 N N . LYS B 1 145 ? -1.791 -6.383 -4.383 1 98.88 145 LYS B N 1
ATOM 2294 C CA . LYS B 1 145 ? -2.648 -5.891 -3.309 1 98.88 145 LYS B CA 1
ATOM 2295 C C . LYS B 1 145 ? -4.109 -5.852 -3.744 1 98.88 145 LYS B C 1
ATOM 2297 O O . LYS B 1 145 ? -4.406 -5.793 -4.941 1 98.88 145 LYS B O 1
ATOM 2302 N N . ALA B 1 146 ? -5.043 -5.832 -2.795 1 98.94 146 ALA B N 1
ATOM 2303 C CA . ALA B 1 146 ? -6.445 -5.973 -3.186 1 98.94 146 ALA B CA 1
ATOM 2304 C C . ALA B 1 146 ? -7.363 -5.27 -2.193 1 98.94 146 ALA B C 1
ATOM 2306 O O . ALA B 1 146 ? -6.973 -5.004 -1.056 1 98.94 146 ALA B O 1
ATOM 2307 N N . VAL B 1 147 ? -8.508 -4.93 -2.633 1 98.94 147 VAL B N 1
ATOM 2308 C CA . VAL B 1 147 ? -9.609 -4.391 -1.838 1 98.94 147 VAL B CA 1
ATOM 2309 C C . VAL B 1 147 ? -10.859 -5.242 -2.047 1 98.94 147 VAL B C 1
ATOM 2311 O O . VAL B 1 147 ? -11.203 -5.586 -3.18 1 98.94 147 VAL B O 1
ATOM 2314 N N . ALA B 1 148 ? -11.539 -5.574 -1.002 1 98.88 148 ALA B N 1
ATOM 2315 C CA . ALA B 1 148 ? -12.805 -6.309 -1.055 1 98.88 148 ALA B CA 1
ATOM 2316 C C . ALA B 1 148 ? -13.93 -5.508 -0.406 1 98.88 148 ALA B C 1
ATOM 2318 O O . ALA B 1 148 ? -13.68 -4.641 0.432 1 98.88 148 ALA B O 1
ATOM 2319 N N . TYR B 1 149 ? -15.109 -5.73 -0.882 1 98.62 149 TYR B N 1
ATOM 2320 C CA . TYR B 1 149 ? -16.328 -5.176 -0.305 1 98.62 149 TYR B CA 1
ATOM 2321 C C . TYR B 1 149 ? -17.188 -6.27 0.312 1 98.62 149 TYR B C 1
ATOM 2323 O O . TYR B 1 149 ? -17.672 -7.16 -0.393 1 98.62 149 TYR B O 1
ATOM 2331 N N . LYS B 1 150 ? -17.297 -6.242 1.585 1 97.44 150 LYS B N 1
ATOM 2332 C CA . LYS B 1 150 ? -18.062 -7.195 2.385 1 97.44 150 LYS B CA 1
ATOM 2333 C C . LYS B 1 150 ? -18.844 -6.488 3.494 1 97.44 150 LYS B C 1
ATOM 2335 O O . LYS B 1 150 ? -18.375 -6.406 4.629 1 97.44 150 LYS B O 1
ATOM 2340 N N . PRO B 1 151 ? -20.062 -6.027 3.232 1 95.81 151 PRO B N 1
ATOM 2341 C CA . PRO B 1 151 ? -20.812 -5.242 4.211 1 95.81 151 PRO B CA 1
ATOM 2342 C C . PRO B 1 151 ? -20.969 -5.965 5.551 1 95.81 151 PRO B C 1
ATOM 2344 O O . PRO B 1 151 ? -21.172 -7.18 5.578 1 95.81 151 PRO B O 1
ATOM 2347 N N . LEU B 1 152 ? -20.812 -5.137 6.621 1 89.94 152 LEU B N 1
ATOM 2348 C CA . LEU B 1 152 ? -21.094 -5.648 7.961 1 89.94 152 LEU B CA 1
ATOM 2349 C C . LEU B 1 152 ? -22.578 -5.957 8.133 1 89.94 152 LEU B C 1
ATOM 2351 O O . LEU B 1 152 ? -23.422 -5.273 7.566 1 89.94 152 LEU B O 1
ATOM 2355 N N . ALA B 1 153 ? -22.875 -7.133 8.617 1 77.06 153 ALA B N 1
ATOM 2356 C CA . ALA B 1 153 ? -24.281 -7.48 8.828 1 77.06 153 ALA B CA 1
ATOM 2357 C C . ALA B 1 153 ? -25 -6.391 9.609 1 77.06 153 ALA B C 1
ATOM 2359 O O . ALA B 1 153 ? -24.453 -5.832 10.562 1 77.06 153 ALA B O 1
ATOM 2360 N N . SER B 1 154 ? -25.906 -5.547 9.016 1 62.38 154 SER B N 1
ATOM 2361 C CA . SER B 1 154 ? -26.766 -4.586 9.703 1 62.38 154 SER B CA 1
ATOM 2362 C C . SER B 1 154 ? -27.391 -5.199 10.953 1 62.38 154 SER B C 1
ATOM 2364 O O . SER B 1 154 ? -27.703 -6.391 10.977 1 62.38 154 SER B O 1
ATOM 2366 N N . LEU B 1 155 ? -26.953 -4.926 12.203 1 47.72 155 LEU B N 1
ATOM 2367 C CA . LEU B 1 155 ? -27.797 -5.332 13.32 1 47.72 155 LEU B CA 1
ATOM 2368 C C . LEU B 1 155 ? -29.266 -5.031 13.016 1 47.72 155 LEU B C 1
ATOM 2370 O O . LEU B 1 155 ? -29.625 -3.883 12.742 1 47.72 155 LEU B O 1
ATOM 2374 N N . ALA B 1 156 ? -29.906 -5.785 12.305 1 38.28 156 ALA B N 1
ATOM 2375 C CA . ALA B 1 156 ? -31.359 -5.648 12.375 1 38.28 156 ALA B CA 1
ATOM 2376 C C . ALA B 1 156 ? -31.859 -5.777 13.812 1 38.28 156 ALA B C 1
ATOM 2378 O O . ALA B 1 156 ? -31.312 -6.566 14.586 1 38.28 156 ALA B O 1
#